Protein AF-A0A847YL18-F1 (afdb_monomer)

Mean predicted aligned error: 7.03 Å

Secondary structure (DSSP, 8-state):
-----S----SS---EEEEET----SS-HHHHHHHHTT-EEEEE----SPP--HHHHHHHHHHHHHHHHHHHHTT-SEEEEEE-S---HHHHHHHHHHHHH--S-HHHHHHHH--HHHHHHHHHHHHHHHTT-EEEE-SHHHHHHHHHHHHH-GGGGGGEEE-EE-S-HHHHHHHHHHT----EE------TTHHHHHHHHHHHHHHHHHHHPPPHHHHTPPPPSSSTTTTT--TT---

Foldseek 3Di:
DFDDFDDDDPVAQQEEEEEEQPPDDPPDLLVVLCVVLNYHYHYDYDDQDQDLDLVVLVVLLQVLLVVLQVCLVVPNQEYFYFYDDDDDPVLLVLLLVCLVVVPDQLSVNSSVSSGSLLSNLLSNLLNNLVSNHAYEYAFLSNLSSVSSNCSVPVSSLVRYAYQEDEPDPSRVSSCVSSVHDYDHHDNDDPTRRSSVSNSSVVVVVVSCSNPPGFACLVVVHDQDCDDPRHPVGDVPRHD

Solvent-accessible surface area (backbone atoms only — not comparable to full-atom values): 12761 Å² total; per-residue (Å²): 141,80,46,51,81,71,87,63,81,72,94,65,78,54,32,32,30,44,22,36,52,63,86,76,62,86,87,38,74,47,55,54,46,23,56,76,54,61,28,50,79,46,72,50,77,61,78,88,62,76,41,79,50,52,67,58,44,49,50,38,20,52,48,18,23,50,50,20,31,49,45,20,72,76,59,32,52,36,34,18,36,22,42,68,77,85,77,56,69,66,62,52,50,50,52,56,55,40,70,74,66,62,83,64,59,60,69,58,52,46,32,72,68,19,49,47,65,44,30,25,47,18,12,27,49,45,11,18,30,77,43,70,11,34,38,25,30,23,44,46,67,48,31,54,13,44,53,48,27,29,73,76,39,62,73,38,50,84,27,55,39,43,13,38,44,52,73,51,73,65,28,55,49,32,28,58,75,66,71,39,65,55,78,37,85,72,74,47,87,80,46,53,20,42,40,4,31,55,30,51,44,55,54,50,52,52,49,46,51,48,60,68,43,58,26,46,26,70,67,72,45,86,62,51,88,60,68,97,57,33,88,76,58,55,66,81,51,66,126

Radius of gyration: 19.83 Å; Cα contacts (8 Å, |Δi|>4): 486; chains: 1; bounding box: 56×34×54 Å

pLDDT: mean 86.16, std 13.64, range [34.06, 98.81]

Nearest PDB structures (foldseek):
  4hds-assembly1_B  TM=8.507E-01  e=7.103E-18  Sporomusa ovata
  6b5f-assembly1_A  TM=8.560E-01  e=1.456E-13  Yersinia enterocolitica subsp. enterocolitica 8081
  1d0s-assembly1_A  TM=8.679E-01  e=9.400E-13  Salmonella enterica subsp. enterica serovar Typhimurium
  4kqk-assembly1_B  TM=8.507E-01  e=3.319E-12  Salmonella enterica subsp. enterica serovar Typhimurium str. LT2
  4kqg-assembly1_A  TM=7.994E-01  e=8.898E-13  Salmonella enterica subsp. enterica serovar Typhimurium str. LT2

Structure (mmCIF, N/CA/C/O backbone):
data_AF-A0A847YL18-F1
#
_entry.id   AF-A0A847YL18-F1
#
loop_
_atom_site.group_PDB
_atom_site.id
_atom_site.type_symbol
_atom_site.label_atom_id
_atom_site.label_alt_id
_atom_site.label_comp_id
_atom_site.label_asym_id
_atom_site.label_entity_id
_atom_site.label_seq_id
_atom_site.pdbx_PDB_ins_code
_atom_site.Cartn_x
_atom_site.Cartn_y
_atom_site.Cartn_z
_atom_site.occupancy
_atom_site.B_iso_or_equiv
_atom_site.auth_seq_id
_atom_site.auth_comp_id
_atom_site.auth_asym_id
_atom_site.auth_atom_id
_atom_site.pdbx_PDB_model_num
ATOM 1 N N . MET A 1 1 ? -22.379 12.475 15.703 1.00 34.91 1 MET A N 1
ATOM 2 C CA . MET A 1 1 ? -22.232 11.009 15.628 1.00 34.91 1 MET A CA 1
ATOM 3 C C . MET A 1 1 ? -21.618 10.529 16.930 1.00 34.91 1 MET A C 1
ATOM 5 O O . MET A 1 1 ? -20.461 10.826 17.179 1.00 34.91 1 MET A O 1
ATOM 9 N N . ALA A 1 2 ? -22.397 9.862 17.773 1.00 34.06 2 ALA A N 1
ATOM 10 C CA . ALA A 1 2 ? -21.883 8.970 18.810 1.00 34.06 2 ALA A CA 1
ATOM 11 C C . ALA A 1 2 ? -22.682 7.669 18.699 1.00 34.06 2 ALA A C 1
ATOM 13 O O . ALA A 1 2 ? -23.818 7.718 18.254 1.00 34.06 2 ALA A O 1
ATOM 14 N N . GLY A 1 3 ? -22.100 6.525 19.031 1.00 49.81 3 GLY A N 1
ATOM 15 C CA . GLY A 1 3 ? -22.739 5.215 18.924 1.00 49.81 3 GLY A CA 1
ATOM 16 C C . GLY A 1 3 ? -22.409 4.479 17.633 1.00 49.81 3 GLY A C 1
ATOM 17 O O . GLY A 1 3 ? -23.006 4.720 16.586 1.00 49.81 3 GLY A O 1
ATOM 18 N N . ILE A 1 4 ? -21.459 3.560 17.748 1.00 52.72 4 ILE A N 1
ATOM 19 C CA . ILE A 1 4 ? -21.230 2.497 16.776 1.00 52.72 4 ILE A CA 1
ATOM 20 C C . ILE A 1 4 ? -21.924 1.254 17.328 1.00 52.72 4 ILE A C 1
ATOM 22 O O . ILE A 1 4 ? -21.813 0.953 18.509 1.00 52.72 4 ILE A O 1
ATOM 26 N N . THR A 1 5 ? -22.723 0.614 16.481 1.00 48.19 5 THR A N 1
ATOM 27 C CA . THR A 1 5 ? -23.570 -0.537 16.805 1.00 48.19 5 THR A CA 1
ATOM 28 C C . THR A 1 5 ? -22.845 -1.840 16.462 1.00 48.19 5 THR A C 1
ATOM 30 O O . THR A 1 5 ? -22.400 -1.974 15.323 1.00 48.19 5 THR A O 1
ATOM 33 N N . GLY A 1 6 ? -22.811 -2.815 17.371 1.00 53.66 6 GLY A N 1
ATOM 34 C CA . GLY A 1 6 ? -22.577 -4.238 17.105 1.00 53.66 6 GLY A CA 1
ATOM 35 C C . GLY A 1 6 ? -21.135 -4.676 16.803 1.00 53.66 6 GLY A C 1
ATOM 36 O O . GLY A 1 6 ? -20.658 -4.541 15.682 1.00 53.66 6 GLY A O 1
ATOM 37 N N . GLN A 1 7 ? -20.496 -5.310 17.798 1.00 47.12 7 GLN A N 1
ATOM 38 C CA . GLN A 1 7 ? -19.205 -6.040 17.813 1.00 47.12 7 GLN A CA 1
ATOM 39 C C . GLN A 1 7 ? -18.113 -5.621 16.805 1.00 47.12 7 GLN A C 1
ATOM 41 O O . GLN A 1 7 ? -17.785 -6.348 15.864 1.00 47.12 7 GLN A O 1
ATOM 46 N N . ALA A 1 8 ? -17.380 -4.555 17.129 1.00 49.28 8 ALA A N 1
ATOM 47 C CA . ALA A 1 8 ? -16.023 -4.365 16.622 1.00 49.28 8 ALA A CA 1
ATOM 48 C C . ALA A 1 8 ? -15.015 -5.215 17.431 1.00 49.28 8 ALA A C 1
ATOM 50 O O . ALA A 1 8 ? -14.969 -5.126 18.660 1.00 49.28 8 ALA A O 1
ATOM 51 N N . ARG A 1 9 ? -14.209 -6.066 16.762 1.00 58.50 9 ARG A N 1
ATOM 52 C CA . ARG A 1 9 ? -12.968 -6.654 17.322 1.00 58.50 9 ARG A CA 1
ATOM 53 C C . ARG A 1 9 ? -11.911 -6.982 16.258 1.00 58.50 9 ARG A C 1
ATOM 55 O O . ARG A 1 9 ? -11.843 -8.096 15.749 1.00 58.50 9 ARG A O 1
ATOM 62 N N . LEU A 1 10 ? -10.960 -6.067 16.095 1.00 53.69 10 LEU A N 1
ATOM 63 C CA . LEU A 1 10 ? -9.542 -6.378 15.874 1.00 53.69 10 LEU A CA 1
ATOM 64 C C . LEU A 1 10 ? -8.805 -5.712 17.042 1.00 53.69 10 LEU A C 1
ATOM 66 O O . LEU A 1 10 ? -8.447 -4.544 16.967 1.00 53.69 10 LEU A O 1
ATOM 70 N N . ARG A 1 11 ? -8.688 -6.421 18.178 1.00 53.56 11 ARG A N 1
ATOM 71 C CA . ARG A 1 11 ? -8.265 -5.832 19.473 1.00 53.56 11 ARG A CA 1
ATOM 72 C C . ARG A 1 11 ? -6.840 -5.267 19.487 1.00 53.56 11 ARG A C 1
ATOM 74 O O . ARG A 1 11 ? -6.480 -4.568 20.422 1.00 53.56 11 ARG A O 1
ATOM 81 N N . ALA A 1 12 ? -6.064 -5.543 18.451 1.00 62.00 12 ALA A N 1
ATOM 82 C CA . ALA A 1 12 ? -4.895 -4.770 18.083 1.00 62.00 12 ALA A CA 1
ATOM 83 C C . ALA A 1 12 ? -4.697 -4.967 16.581 1.00 62.00 12 ALA A C 1
ATOM 85 O O . ALA A 1 12 ? -4.482 -6.094 16.128 1.00 62.00 12 ALA A O 1
ATOM 86 N N . LEU A 1 13 ? -4.792 -3.892 15.799 1.00 75.50 13 LEU A N 1
ATOM 87 C CA . LEU A 1 13 ? -4.159 -3.895 14.488 1.00 75.50 13 LEU A CA 1
ATOM 88 C C . LEU A 1 13 ? -2.669 -4.138 14.758 1.00 75.50 13 LEU A C 1
ATOM 90 O O . LEU A 1 13 ? -2.080 -3.416 15.560 1.00 75.50 13 LEU A O 1
ATOM 94 N N . GLN A 1 14 ? -2.079 -5.159 14.145 1.00 81.44 14 GLN A N 1
ATOM 95 C CA . GLN A 1 14 ? -0.626 -5.282 14.052 1.00 81.44 14 GLN A CA 1
ATOM 96 C C . GLN A 1 14 ? -0.237 -4.718 12.689 1.00 81.44 14 GLN A C 1
ATOM 98 O O . GLN A 1 14 ? -0.147 -5.488 11.727 1.00 81.44 14 GLN A O 1
ATOM 103 N N . PRO A 1 15 ? -0.145 -3.380 12.553 1.00 91.50 15 PRO A N 1
ATOM 104 C CA . PRO A 1 15 ? 0.236 -2.800 11.288 1.00 91.50 15 PRO A CA 1
ATOM 105 C C . PRO A 1 15 ? 1.647 -3.256 10.929 1.00 91.50 15 PRO A C 1
ATOM 107 O O . PRO A 1 15 ? 2.493 -3.496 11.792 1.00 91.50 15 PRO A O 1
ATOM 110 N N . GLN A 1 16 ? 1.887 -3.383 9.638 1.00 95.81 16 GLN A N 1
ATOM 111 C CA . GLN A 1 16 ? 3.220 -3.600 9.100 1.00 95.81 16 GLN A CA 1
ATOM 112 C C . GLN A 1 16 ? 3.511 -2.498 8.096 1.00 95.81 16 GLN A C 1
ATOM 114 O O . GLN A 1 16 ? 2.594 -1.909 7.524 1.00 95.81 16 GLN A O 1
ATOM 119 N N . ILE A 1 17 ? 4.783 -2.229 7.868 1.00 96.88 17 ILE A N 1
ATOM 120 C CA . ILE A 1 17 ? 5.243 -1.437 6.740 1.00 96.88 17 ILE A CA 1
ATOM 121 C C . ILE A 1 17 ? 6.199 -2.317 5.958 1.00 96.88 17 ILE A C 1
ATOM 123 O O . ILE A 1 17 ? 7.167 -2.818 6.523 1.00 96.88 17 ILE A O 1
ATOM 127 N N . ILE A 1 18 ? 5.926 -2.511 4.672 1.00 97.19 18 ILE A N 1
ATOM 128 C CA . ILE A 1 18 ? 6.854 -3.188 3.771 1.00 97.19 18 ILE A CA 1
ATOM 129 C C . ILE A 1 18 ? 7.578 -2.114 2.966 1.00 97.19 18 ILE A C 1
ATOM 131 O O . ILE A 1 18 ? 6.955 -1.389 2.185 1.00 97.19 18 ILE A O 1
ATOM 135 N N . LEU A 1 19 ? 8.890 -2.019 3.169 1.00 95.00 19 LEU A N 1
ATOM 136 C CA . LEU A 1 19 ? 9.767 -1.091 2.467 1.00 95.00 19 LEU A CA 1
ATOM 137 C C . LEU A 1 19 ? 10.546 -1.836 1.383 1.00 95.00 19 LEU A C 1
ATOM 139 O O . LEU A 1 19 ? 11.331 -2.736 1.682 1.00 95.00 19 LEU A O 1
ATOM 143 N N . VAL A 1 20 ? 10.343 -1.460 0.123 1.00 94.06 20 VAL A N 1
ATOM 144 C CA . VAL A 1 20 ? 11.132 -1.987 -0.997 1.00 94.06 20 VAL A CA 1
ATOM 145 C C . VAL A 1 20 ? 12.491 -1.288 -1.034 1.00 94.06 20 VAL A C 1
ATOM 147 O O . VAL A 1 20 ? 12.541 -0.060 -0.983 1.00 94.06 20 VAL A O 1
ATOM 150 N N . ASN A 1 21 ? 13.571 -2.076 -1.119 1.00 85.94 21 ASN A N 1
ATOM 151 C CA . ASN A 1 21 ? 14.967 -1.610 -1.179 1.00 85.94 21 ASN A CA 1
ATOM 152 C C . ASN A 1 21 ? 15.380 -0.649 -0.058 1.00 85.94 21 ASN A C 1
ATOM 154 O O . ASN A 1 21 ? 16.132 0.299 -0.279 1.00 85.94 21 ASN A O 1
ATOM 158 N N . GLY A 1 22 ? 14.917 -0.908 1.165 1.00 67.06 22 GLY A N 1
ATOM 159 C CA . GLY A 1 22 ? 15.240 -0.077 2.317 1.00 67.06 22 GLY A CA 1
ATOM 160 C C . GLY A 1 22 ? 16.746 0.090 2.526 1.00 67.06 22 GLY A C 1
ATOM 161 O O . GLY A 1 22 ? 17.398 -0.780 3.085 1.00 67.06 22 GLY A O 1
ATOM 162 N N . ASN A 1 23 ? 17.307 1.244 2.161 1.00 63.81 23 ASN A N 1
ATOM 163 C CA . ASN A 1 23 ? 18.693 1.593 2.483 1.00 63.81 23 ASN A CA 1
ATOM 164 C C . ASN A 1 23 ? 18.743 2.356 3.817 1.00 63.81 23 ASN A C 1
ATOM 166 O O . ASN A 1 23 ? 19.224 3.489 3.921 1.00 63.81 23 ASN A O 1
ATOM 170 N N . ARG A 1 24 ? 18.126 1.758 4.841 1.00 64.50 24 ARG A N 1
ATOM 171 C CA . ARG A 1 24 ? 17.782 2.441 6.088 1.00 64.50 24 ARG A CA 1
ATOM 172 C C . ARG A 1 24 ? 19.017 2.661 6.958 1.00 64.50 24 ARG A C 1
ATOM 174 O O . ARG A 1 24 ? 19.744 1.729 7.295 1.00 64.50 24 ARG A O 1
ATOM 181 N N . ARG A 1 25 ? 19.207 3.897 7.425 1.00 60.66 25 ARG A N 1
ATOM 182 C CA . ARG A 1 25 ? 20.065 4.198 8.582 1.00 60.66 25 ARG A CA 1
ATOM 183 C C . ARG A 1 25 ? 19.173 4.288 9.814 1.00 60.66 25 ARG A C 1
ATOM 185 O O . ARG A 1 25 ? 18.399 5.230 9.922 1.00 60.66 25 ARG A O 1
ATOM 192 N N . SER A 1 26 ? 19.258 3.313 10.717 1.00 61.19 26 SER A N 1
ATOM 193 C CA . SER A 1 26 ? 18.433 3.294 11.931 1.00 61.19 26 SER A CA 1
ATOM 194 C C . SER A 1 26 ? 19.123 4.034 13.096 1.00 61.19 26 SER A C 1
ATOM 196 O O . SER A 1 26 ? 20.319 3.809 13.317 1.00 61.19 26 SER A O 1
ATOM 198 N N . PRO A 1 27 ? 18.407 4.897 13.851 1.00 67.88 27 PRO A N 1
ATOM 199 C CA . PRO A 1 27 ? 17.000 5.264 13.659 1.00 67.88 27 PRO A CA 1
ATOM 200 C C . PRO A 1 27 ? 16.826 6.381 12.611 1.00 67.88 27 PRO A C 1
ATOM 202 O O . PRO A 1 27 ? 17.418 7.454 12.734 1.00 67.88 27 PRO A O 1
ATOM 205 N N . GLY A 1 28 ? 15.989 6.132 11.601 1.00 84.62 28 GLY A N 1
ATOM 206 C CA . GLY A 1 28 ? 15.544 7.104 10.602 1.00 84.62 28 GLY A CA 1
ATOM 207 C C . GLY A 1 28 ? 14.125 7.606 10.882 1.00 84.62 28 GLY A C 1
ATOM 208 O O . GLY A 1 28 ? 13.476 7.195 11.845 1.00 84.62 28 GLY A O 1
ATOM 209 N N . LEU A 1 29 ? 13.611 8.500 10.034 1.00 88.88 29 LEU A N 1
ATOM 210 C CA . LEU A 1 29 ? 12.284 9.089 10.239 1.00 88.88 29 LEU A CA 1
ATOM 211 C C . LEU A 1 29 ? 11.167 8.032 10.213 1.00 88.88 29 LEU A C 1
ATOM 213 O O . LEU A 1 29 ? 10.257 8.078 11.041 1.00 88.88 29 LEU A O 1
ATOM 217 N N . LEU A 1 30 ? 11.276 7.043 9.320 1.00 91.69 30 LEU A N 1
ATOM 218 C CA . LEU A 1 30 ? 10.351 5.913 9.267 1.00 91.69 30 LEU A CA 1
ATOM 219 C C . LEU A 1 30 ? 10.328 5.116 10.581 1.00 9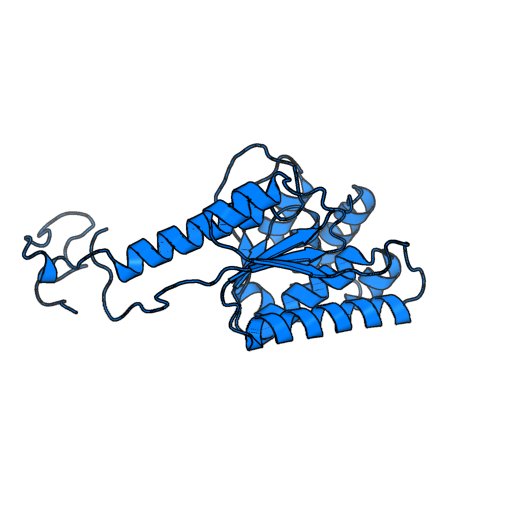1.69 30 LEU A C 1
ATOM 221 O O . LEU A 1 30 ? 9.243 4.774 11.038 1.00 91.69 30 LEU A O 1
ATOM 225 N N . ASP A 1 31 ? 11.484 4.862 11.218 1.00 92.25 31 ASP A N 1
ATOM 226 C CA . ASP A 1 31 ? 11.549 4.157 12.513 1.00 92.25 31 ASP A CA 1
ATOM 227 C C . ASP A 1 31 ? 10.698 4.864 13.571 1.00 92.25 31 ASP A C 1
ATOM 229 O O . ASP A 1 31 ? 9.979 4.223 14.336 1.00 92.25 31 ASP A O 1
ATOM 233 N N . ILE A 1 32 ? 10.768 6.198 13.594 1.00 92.44 32 ILE A N 1
ATOM 234 C CA . ILE A 1 32 ? 10.034 7.022 14.551 1.00 92.44 32 ILE A CA 1
ATOM 235 C C . ILE A 1 32 ? 8.533 6.873 14.308 1.00 92.44 32 ILE A C 1
ATOM 237 O O . ILE A 1 32 ? 7.802 6.528 15.236 1.00 92.44 32 ILE A O 1
ATOM 241 N N . PHE A 1 33 ? 8.054 7.106 13.085 1.00 93.62 33 PHE A N 1
ATOM 242 C CA . PHE A 1 33 ? 6.616 7.053 12.803 1.00 93.62 33 PHE A CA 1
ATOM 243 C C . PHE A 1 33 ? 6.043 5.640 12.903 1.00 93.62 33 PHE A C 1
ATOM 245 O O . PHE A 1 33 ? 4.977 5.469 13.491 1.00 93.62 33 PHE A O 1
ATOM 252 N N . ALA A 1 34 ? 6.765 4.625 12.424 1.00 94.00 34 ALA A N 1
ATOM 253 C CA . ALA A 1 34 ? 6.372 3.231 12.595 1.00 94.00 34 ALA A CA 1
ATOM 254 C C . ALA A 1 34 ? 6.279 2.857 14.081 1.00 94.00 34 ALA A C 1
ATOM 256 O O . ALA A 1 34 ? 5.302 2.237 14.493 1.00 94.00 34 ALA A O 1
ATOM 257 N N . GLY A 1 35 ? 7.231 3.309 14.905 1.00 94.25 35 GLY A N 1
ATOM 258 C CA . GLY A 1 35 ? 7.193 3.120 16.354 1.00 94.25 35 GLY A CA 1
ATOM 259 C C . GLY A 1 35 ? 5.953 3.736 17.011 1.00 94.25 35 GLY A C 1
ATOM 260 O O . GLY A 1 35 ? 5.346 3.098 17.869 1.00 94.25 35 GLY A O 1
ATOM 261 N N . HIS A 1 36 ? 5.523 4.925 16.573 1.00 91.88 36 HIS A N 1
ATOM 262 C CA . HIS A 1 36 ? 4.317 5.582 17.101 1.00 91.88 36 HIS A CA 1
ATOM 263 C C . HIS A 1 36 ? 3.030 4.808 16.799 1.00 91.88 36 HIS A C 1
ATOM 265 O O . HIS A 1 36 ? 2.126 4.797 17.631 1.00 91.88 36 HIS A O 1
ATOM 271 N N . VAL A 1 37 ? 2.947 4.143 15.643 1.00 91.88 37 VAL A N 1
ATOM 272 C CA . VAL A 1 37 ? 1.802 3.280 15.297 1.00 91.88 37 VAL A CA 1
ATOM 273 C C . VAL A 1 37 ? 2.003 1.820 15.701 1.00 91.88 37 VAL A C 1
ATOM 275 O O . VAL A 1 37 ? 1.148 0.982 15.421 1.00 91.88 37 VAL A O 1
ATOM 278 N N . GLY A 1 38 ? 3.122 1.480 16.346 1.00 93.06 38 GLY A N 1
ATOM 279 C CA . GLY A 1 38 ? 3.465 0.099 16.684 1.00 93.06 38 GLY A CA 1
ATOM 280 C C . GLY A 1 38 ? 3.594 -0.816 15.460 1.00 93.06 38 GLY A C 1
ATOM 281 O O . GLY A 1 38 ? 3.310 -2.009 15.566 1.00 93.06 38 GLY A O 1
ATOM 282 N N . ALA A 1 39 ? 3.971 -0.268 14.301 1.00 93.94 39 ALA A N 1
ATOM 283 C CA . ALA A 1 39 ? 4.152 -1.037 13.078 1.00 93.94 39 ALA A CA 1
ATOM 284 C C . ALA A 1 39 ? 5.528 -1.699 13.033 1.00 93.94 39 ALA A C 1
ATOM 286 O O . ALA A 1 39 ? 6.555 -1.042 13.214 1.00 93.94 39 ALA A O 1
ATOM 287 N N . GLY A 1 40 ? 5.543 -3.000 12.737 1.00 94.00 40 GLY A N 1
ATOM 288 C CA . GLY A 1 40 ? 6.769 -3.668 12.309 1.00 94.00 40 GLY A CA 1
ATOM 289 C C . GLY A 1 40 ? 7.186 -3.157 10.931 1.00 94.00 40 GLY A C 1
ATOM 290 O O . GLY A 1 40 ? 6.333 -2.781 10.127 1.00 94.00 40 GLY A O 1
ATOM 291 N N . ILE A 1 41 ? 8.490 -3.117 10.664 1.00 94.06 41 ILE A N 1
ATOM 292 C CA . ILE A 1 41 ? 9.009 -2.773 9.339 1.00 94.06 41 ILE A CA 1
ATOM 293 C C . ILE A 1 41 ? 9.700 -4.003 8.767 1.00 94.06 41 ILE A C 1
ATOM 295 O O . ILE A 1 41 ? 10.647 -4.517 9.363 1.00 94.06 41 ILE A O 1
ATOM 299 N N . GLU A 1 42 ? 9.223 -4.451 7.614 1.00 93.62 42 GLU A N 1
ATOM 300 C CA . GLU A 1 42 ? 9.798 -5.532 6.828 1.00 93.62 42 GLU A CA 1
ATOM 301 C C . GLU A 1 42 ? 10.451 -4.945 5.575 1.00 93.62 42 GLU A C 1
ATOM 303 O O . GLU A 1 42 ? 9.869 -4.113 4.879 1.00 93.62 42 GLU A O 1
ATOM 308 N N . GLU A 1 43 ? 11.674 -5.370 5.279 1.00 92.25 43 GLU A N 1
ATOM 309 C CA . GLU A 1 43 ? 12.373 -4.951 4.068 1.00 92.25 43 GLU A CA 1
ATOM 310 C C . GLU A 1 43 ? 12.210 -6.000 2.974 1.00 92.25 43 GLU A C 1
ATOM 312 O O . GLU A 1 43 ? 12.605 -7.159 3.130 1.00 92.25 43 GLU A O 1
ATOM 317 N N . PHE A 1 44 ? 11.675 -5.576 1.832 1.00 93.56 44 PHE A N 1
ATOM 318 C CA . PHE A 1 44 ? 11.668 -6.377 0.620 1.00 93.56 44 PHE A CA 1
ATOM 319 C C . PHE A 1 44 ? 12.803 -5.921 -0.299 1.00 93.56 44 PHE A C 1
ATOM 321 O O . PHE A 1 44 ? 12.647 -5.030 -1.132 1.00 93.56 44 PHE A O 1
ATOM 328 N N . ASN A 1 45 ? 13.961 -6.553 -0.129 1.00 90.62 45 ASN A N 1
ATOM 329 C CA . ASN A 1 45 ? 15.154 -6.249 -0.910 1.00 90.62 45 ASN A CA 1
ATOM 330 C C . ASN A 1 45 ? 15.122 -6.969 -2.266 1.00 90.62 45 ASN A C 1
ATOM 332 O O . ASN A 1 45 ? 15.001 -8.199 -2.335 1.00 90.62 45 ASN A O 1
ATOM 336 N N . ILE A 1 46 ? 15.250 -6.191 -3.337 1.00 88.00 46 ILE A N 1
ATOM 337 C CA . ILE A 1 46 ? 15.356 -6.636 -4.728 1.00 88.00 46 ILE A CA 1
ATOM 338 C C . ILE A 1 46 ? 16.635 -6.036 -5.345 1.00 88.00 46 ILE A C 1
ATOM 340 O O . ILE A 1 46 ? 17.203 -5.100 -4.787 1.00 88.00 46 ILE A O 1
ATOM 344 N N . PRO A 1 47 ? 17.147 -6.559 -6.471 1.00 78.75 47 PRO A N 1
ATOM 345 C CA . PRO A 1 47 ? 18.249 -5.905 -7.177 1.00 78.75 47 PRO A CA 1
ATOM 346 C C . PRO A 1 47 ? 17.867 -4.461 -7.547 1.00 78.75 47 PRO A C 1
ATOM 348 O O . PRO A 1 47 ? 16.776 -4.246 -8.064 1.00 78.75 47 PRO A O 1
ATOM 351 N N . CYS A 1 48 ? 18.734 -3.480 -7.271 1.00 64.88 48 CYS A N 1
ATOM 352 C CA . CYS A 1 48 ? 18.445 -2.052 -7.502 1.00 64.88 48 CYS A CA 1
ATOM 353 C C . CYS A 1 48 ? 18.697 -1.585 -8.947 1.00 64.88 48 CYS A C 1
ATOM 355 O O . CYS A 1 48 ? 18.491 -0.414 -9.261 1.00 64.88 48 CYS A O 1
ATOM 357 N N . GLU A 1 49 ? 19.206 -2.456 -9.815 1.00 68.75 49 GLU A N 1
ATOM 358 C CA . GLU A 1 49 ? 19.557 -2.095 -11.187 1.00 68.75 49 GLU A CA 1
ATOM 359 C C . GLU A 1 49 ? 18.310 -2.111 -12.077 1.00 68.75 49 GLU A C 1
ATOM 361 O O . GLU A 1 49 ? 17.442 -2.971 -11.933 1.00 68.75 49 GLU A O 1
ATOM 366 N N . ALA A 1 50 ? 18.205 -1.143 -12.994 1.00 64.50 50 ALA A N 1
ATOM 367 C CA . ALA A 1 50 ? 17.149 -1.151 -13.998 1.00 64.50 50 ALA A CA 1
ATOM 368 C C . ALA A 1 50 ? 17.307 -2.395 -14.876 1.00 64.50 50 ALA A C 1
ATOM 370 O O . ALA A 1 50 ? 18.366 -2.637 -15.459 1.00 64.50 50 ALA A O 1
ATOM 371 N N . VAL A 1 51 ? 16.239 -3.176 -14.974 1.00 69.31 51 VAL A N 1
ATOM 372 C CA . VAL A 1 51 ? 16.247 -4.449 -15.686 1.00 69.31 51 VAL A CA 1
ATOM 373 C C . VAL A 1 51 ? 15.557 -4.255 -17.025 1.00 69.31 51 VAL A C 1
ATOM 375 O O . VAL A 1 51 ? 14.384 -3.894 -17.082 1.00 69.31 51 VAL A O 1
ATOM 378 N N . ALA A 1 52 ? 16.276 -4.530 -18.113 1.00 64.25 52 ALA A N 1
ATOM 379 C CA . ALA A 1 52 ? 15.702 -4.531 -19.458 1.00 64.25 52 ALA A CA 1
ATOM 380 C C . ALA A 1 52 ? 15.016 -5.865 -19.816 1.00 64.25 52 ALA A C 1
ATOM 382 O O . ALA A 1 52 ? 14.297 -5.923 -20.810 1.00 64.25 52 ALA A O 1
ATOM 383 N N . ASP A 1 53 ? 15.248 -6.937 -19.045 1.00 81.94 53 ASP A N 1
ATOM 384 C CA . ASP A 1 53 ? 14.678 -8.263 -19.299 1.00 81.94 53 ASP A CA 1
ATOM 385 C C . ASP A 1 53 ? 13.240 -8.388 -18.740 1.00 81.94 53 ASP A C 1
ATOM 387 O O . ASP A 1 53 ? 13.035 -8.403 -17.519 1.00 81.94 53 ASP A O 1
ATOM 391 N N . PRO A 1 54 ? 12.219 -8.566 -19.605 1.00 83.25 54 PRO A N 1
ATOM 392 C CA . PRO A 1 54 ? 10.842 -8.785 -19.168 1.00 83.25 54 PRO A CA 1
ATOM 393 C C . PRO A 1 54 ? 10.654 -10.020 -18.271 1.00 83.25 54 PRO A C 1
ATOM 395 O O . PRO A 1 54 ? 9.678 -10.095 -17.520 1.00 83.25 54 PRO A O 1
ATOM 398 N N . ALA A 1 55 ? 11.525 -11.030 -18.369 1.00 86.94 55 ALA A N 1
ATOM 399 C CA . ALA A 1 55 ? 11.447 -12.227 -17.536 1.00 86.94 55 ALA A CA 1
ATOM 400 C C . ALA A 1 55 ? 11.806 -11.927 -16.074 1.00 86.94 55 ALA A C 1
ATOM 402 O O . ALA A 1 55 ? 11.116 -12.387 -15.162 1.00 86.94 55 ALA A O 1
ATOM 403 N N . GLU A 1 56 ? 12.833 -11.112 -15.851 1.00 86.81 56 GLU A N 1
ATOM 404 C CA . GLU A 1 56 ? 13.273 -10.726 -14.514 1.00 86.81 56 GLU A CA 1
ATOM 405 C C . GLU A 1 56 ? 12.282 -9.755 -13.849 1.00 86.81 56 GLU A C 1
ATOM 407 O O . GLU A 1 56 ? 11.937 -9.941 -12.681 1.00 86.81 56 GLU A O 1
ATOM 412 N N . LEU A 1 57 ? 11.677 -8.825 -14.596 1.00 88.81 57 LEU A N 1
ATOM 413 C CA . LEU A 1 57 ? 10.589 -7.989 -14.064 1.00 88.81 57 LEU A CA 1
ATOM 414 C C . LEU A 1 57 ? 9.348 -8.799 -13.681 1.00 88.81 57 LEU A C 1
ATOM 416 O O . LEU A 1 57 ? 8.759 -8.567 -12.623 1.00 88.81 57 LEU A O 1
ATOM 420 N N . AR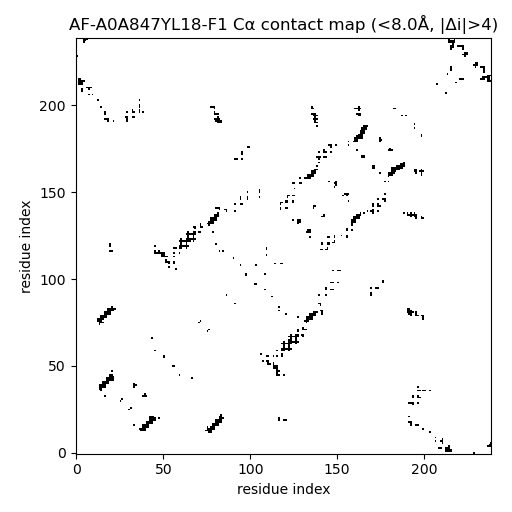G A 1 58 ? 8.969 -9.798 -14.491 1.00 90.56 58 ARG A N 1
ATOM 421 C CA . ARG A 1 58 ? 7.911 -10.750 -14.113 1.00 90.56 58 ARG A CA 1
ATOM 422 C C . ARG A 1 58 ? 8.275 -11.516 -12.849 1.00 90.56 58 ARG A C 1
ATOM 424 O O . ARG A 1 58 ? 7.421 -11.692 -11.982 1.00 90.56 58 ARG A O 1
ATOM 431 N N . TYR A 1 59 ? 9.522 -11.958 -12.722 1.00 92.31 59 TYR A N 1
ATOM 432 C CA . TYR A 1 59 ? 9.990 -12.628 -11.515 1.00 92.31 59 TYR A CA 1
ATOM 433 C C . TYR A 1 59 ? 9.862 -11.722 -10.279 1.00 92.31 59 TYR A C 1
ATOM 435 O O . TYR A 1 59 ? 9.314 -12.161 -9.267 1.00 92.31 59 TYR A O 1
ATOM 443 N N . ILE A 1 60 ? 10.269 -10.453 -10.369 1.00 94.25 60 ILE A N 1
ATOM 444 C CA . ILE A 1 60 ? 10.155 -9.473 -9.276 1.00 94.25 60 ILE A CA 1
ATOM 445 C C . ILE A 1 60 ? 8.689 -9.191 -8.922 1.00 94.25 60 ILE A C 1
ATOM 447 O O . ILE A 1 60 ? 8.329 -9.220 -7.743 1.00 94.25 60 ILE A O 1
ATOM 451 N N . LEU A 1 61 ? 7.820 -9.015 -9.921 1.00 95.38 61 LEU A N 1
ATOM 452 C CA . LEU A 1 61 ? 6.373 -8.884 -9.724 1.00 95.38 61 LEU A CA 1
ATOM 453 C C . LEU A 1 61 ? 5.808 -10.085 -8.948 1.00 95.38 61 LEU A C 1
ATOM 455 O O . LEU A 1 61 ? 5.129 -9.922 -7.934 1.00 95.38 61 LEU A O 1
ATOM 459 N N . HIS A 1 62 ? 6.126 -11.308 -9.380 1.00 96.25 62 HIS A N 1
ATOM 460 C CA . HIS A 1 62 ? 5.679 -12.528 -8.705 1.00 96.25 62 HIS A CA 1
ATOM 461 C C . HIS A 1 62 ? 6.255 -12.675 -7.292 1.00 96.25 62 HIS A C 1
ATOM 463 O O . HIS A 1 62 ? 5.553 -13.147 -6.395 1.00 96.25 62 HIS A O 1
ATOM 469 N N . ARG A 1 63 ? 7.500 -12.243 -7.066 1.00 96.56 63 ARG A N 1
ATOM 470 C CA . ARG A 1 63 ? 8.105 -12.174 -5.731 1.00 96.56 63 ARG A CA 1
ATOM 471 C C . ARG A 1 63 ? 7.341 -11.210 -4.826 1.00 96.56 63 ARG A C 1
ATOM 473 O O . ARG A 1 63 ? 7.023 -11.602 -3.708 1.00 96.56 63 ARG A O 1
ATOM 480 N N . GLY A 1 64 ? 6.983 -10.021 -5.315 1.00 97.88 64 GLY A N 1
ATOM 481 C CA . GLY A 1 64 ? 6.136 -9.076 -4.583 1.00 97.88 64 GLY A CA 1
ATOM 482 C C . GLY A 1 64 ? 4.783 -9.687 -4.202 1.00 97.88 64 GLY A C 1
ATOM 483 O O . GLY A 1 64 ? 4.375 -9.600 -3.047 1.00 97.88 64 GLY A O 1
ATOM 484 N N . ILE A 1 65 ? 4.131 -10.407 -5.127 1.00 98.56 65 ILE A N 1
ATOM 485 C CA . ILE A 1 65 ? 2.873 -11.128 -4.841 1.00 98.56 65 ILE A CA 1
ATOM 486 C C . ILE A 1 65 ? 3.068 -12.155 -3.724 1.00 98.56 65 ILE A C 1
ATOM 488 O O . ILE A 1 65 ? 2.239 -12.251 -2.817 1.00 98.56 65 ILE A O 1
ATOM 492 N N . ALA A 1 66 ? 4.142 -12.942 -3.791 1.00 98.19 66 ALA A N 1
ATOM 493 C CA . ALA A 1 66 ? 4.433 -13.965 -2.795 1.00 98.19 66 ALA A CA 1
ATOM 494 C C . ALA A 1 66 ? 4.682 -13.356 -1.407 1.00 98.19 66 ALA A C 1
ATOM 496 O O . ALA A 1 66 ? 4.115 -13.845 -0.432 1.00 98.19 66 ALA A O 1
ATOM 497 N N . VAL A 1 67 ? 5.463 -12.272 -1.327 1.00 98.00 67 VAL A N 1
ATOM 498 C CA . VAL A 1 67 ? 5.723 -11.540 -0.076 1.00 98.00 67 VAL A CA 1
ATOM 499 C C . VAL A 1 67 ? 4.426 -10.962 0.488 1.00 98.00 67 VAL A C 1
ATOM 501 O O . VAL A 1 67 ? 4.101 -11.218 1.643 1.00 98.00 67 VAL A O 1
ATOM 504 N N . GLY A 1 68 ? 3.622 -10.277 -0.333 1.00 97.94 68 GLY A N 1
ATOM 505 C CA . GLY A 1 68 ? 2.348 -9.704 0.111 1.00 97.94 68 GLY A CA 1
ATOM 506 C C . GLY A 1 68 ? 1.379 -10.761 0.652 1.00 97.94 68 GLY A C 1
ATOM 507 O O . GLY A 1 68 ? 0.788 -10.587 1.718 1.00 97.94 68 GLY A O 1
ATOM 508 N N . LYS A 1 69 ? 1.267 -11.911 -0.028 1.00 98.00 69 LYS A N 1
ATOM 509 C CA . LYS A 1 69 ? 0.459 -13.041 0.462 1.00 98.00 69 LYS A CA 1
ATOM 510 C C . LYS A 1 69 ? 1.002 -13.621 1.765 1.00 98.00 69 LYS A C 1
ATOM 512 O O . LYS A 1 69 ? 0.211 -13.961 2.642 1.00 98.00 69 LYS A O 1
ATOM 517 N N . ALA A 1 70 ? 2.322 -13.751 1.889 1.00 97.44 70 ALA A N 1
ATOM 518 C CA . ALA A 1 70 ? 2.957 -14.264 3.097 1.00 97.44 70 ALA A CA 1
ATOM 519 C C . ALA A 1 70 ? 2.709 -13.339 4.298 1.00 97.44 70 ALA A C 1
ATOM 521 O O . ALA A 1 70 ? 2.299 -13.824 5.350 1.00 97.44 70 ALA A O 1
ATOM 522 N N . ALA A 1 71 ? 2.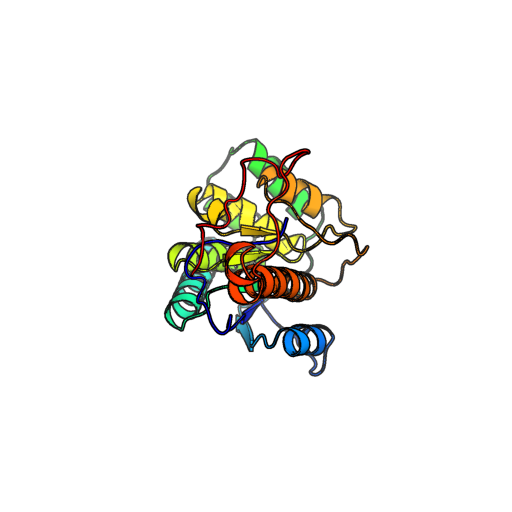853 -12.022 4.122 1.00 95.94 71 ALA A N 1
ATOM 523 C CA . ALA A 1 71 ? 2.568 -11.032 5.159 1.00 95.94 71 ALA A CA 1
ATOM 524 C C . ALA A 1 71 ? 1.101 -11.098 5.622 1.00 95.94 71 ALA A C 1
ATOM 526 O O . ALA A 1 71 ? 0.819 -11.173 6.821 1.00 95.94 71 ALA A O 1
ATOM 527 N N . ALA A 1 72 ? 0.153 -11.158 4.681 1.00 94.56 72 ALA A N 1
ATOM 528 C CA . ALA A 1 72 ? -1.266 -11.298 5.008 1.00 94.56 72 ALA A CA 1
ATOM 529 C C . ALA A 1 72 ? -1.575 -12.624 5.733 1.00 94.56 72 ALA A C 1
ATOM 531 O O . ALA A 1 72 ? -2.315 -12.640 6.720 1.00 94.56 72 ALA A O 1
ATOM 532 N N . ALA A 1 73 ? -0.968 -13.736 5.300 1.00 94.88 73 ALA A N 1
ATOM 533 C CA . ALA A 1 73 ? -1.103 -15.041 5.951 1.00 94.88 73 ALA A CA 1
ATOM 534 C C . ALA A 1 73 ? -0.495 -15.069 7.364 1.00 94.88 73 ALA A C 1
ATOM 536 O O . ALA A 1 73 ? -1.024 -15.749 8.242 1.00 94.88 73 ALA A O 1
ATOM 537 N N . ALA A 1 74 ? 0.567 -14.295 7.603 1.00 93.31 74 ALA A N 1
ATOM 538 C CA . ALA A 1 74 ? 1.161 -14.088 8.923 1.00 93.31 74 ALA A CA 1
ATOM 539 C C . ALA A 1 74 ? 0.304 -13.194 9.844 1.00 93.31 74 ALA A C 1
ATOM 541 O O . ALA A 1 74 ? 0.633 -13.023 11.015 1.00 93.31 74 ALA A O 1
ATOM 542 N N . GLY A 1 75 ? -0.815 -12.659 9.344 1.00 90.81 75 GLY A N 1
ATOM 543 C CA . GLY A 1 75 ? -1.786 -11.898 10.125 1.00 90.81 75 GLY A CA 1
ATOM 544 C C . GLY A 1 75 ? -1.731 -10.387 9.920 1.00 90.81 75 GLY A C 1
ATOM 545 O O . GLY A 1 75 ? -2.481 -9.679 10.593 1.00 90.81 75 GLY A O 1
ATOM 546 N N . ALA A 1 76 ? -0.915 -9.877 8.992 1.00 92.19 76 ALA A N 1
ATOM 547 C CA . ALA A 1 76 ? -0.917 -8.456 8.662 1.00 92.19 76 ALA A CA 1
ATOM 548 C C . ALA A 1 76 ? -2.269 -8.065 8.038 1.00 92.19 76 ALA A C 1
ATOM 550 O O . ALA A 1 76 ? -2.625 -8.517 6.951 1.00 92.19 76 ALA A O 1
ATOM 551 N N . ARG A 1 77 ? -3.059 -7.254 8.754 1.00 92.50 77 ARG A N 1
ATOM 552 C CA . ARG A 1 77 ? -4.396 -6.809 8.304 1.00 92.50 77 ARG A CA 1
ATOM 553 C C . ARG A 1 77 ? -4.400 -5.422 7.677 1.00 92.50 77 ARG A C 1
ATOM 555 O O . ARG A 1 77 ? -5.306 -5.118 6.910 1.00 92.50 77 ARG A O 1
ATOM 562 N N . ALA A 1 78 ? -3.390 -4.618 7.982 1.00 95.62 78 ALA A N 1
ATOM 563 C CA . ALA A 1 78 ? -3.127 -3.353 7.321 1.00 95.62 78 ALA A CA 1
ATOM 564 C C . ALA A 1 78 ? -1.624 -3.196 7.137 1.00 95.62 78 ALA A C 1
ATOM 566 O O . ALA A 1 78 ? -0.857 -3.377 8.088 1.00 95.62 78 ALA A O 1
ATOM 567 N N . VAL A 1 79 ? -1.222 -2.881 5.914 1.00 98.25 79 VAL A N 1
ATOM 568 C CA . VAL A 1 79 ? 0.178 -2.801 5.524 1.00 98.25 79 VAL A CA 1
ATOM 569 C C . VAL A 1 79 ? 0.420 -1.490 4.801 1.00 98.25 79 VAL A C 1
ATOM 571 O O . VAL A 1 79 ? -0.193 -1.223 3.771 1.00 98.25 79 VAL A O 1
ATOM 574 N N . GLY A 1 80 ? 1.305 -0.668 5.352 1.00 98.06 80 GLY A N 1
ATOM 575 C CA . GLY A 1 80 ? 1.850 0.488 4.660 1.00 98.06 80 GLY A CA 1
ATOM 576 C C . GLY A 1 80 ? 2.900 0.060 3.648 1.00 98.06 80 GLY A C 1
ATOM 577 O O . GLY A 1 80 ? 3.693 -0.841 3.918 1.00 98.06 80 GLY A O 1
ATOM 578 N N . LEU A 1 81 ? 2.912 0.696 2.483 1.00 97.88 81 LEU A N 1
ATOM 579 C CA . LEU A 1 81 ? 3.953 0.480 1.484 1.00 97.88 81 LEU A CA 1
ATOM 580 C C . LEU A 1 81 ? 4.914 1.659 1.457 1.00 97.88 81 LEU A C 1
ATOM 582 O O . LEU A 1 81 ? 4.499 2.804 1.602 1.00 97.88 81 LEU A O 1
ATOM 586 N N . GLY A 1 82 ? 6.187 1.371 1.221 1.00 94.81 82 GLY A N 1
ATOM 587 C CA . GLY A 1 82 ? 7.212 2.375 0.982 1.00 94.81 82 GLY A CA 1
ATOM 588 C C . GLY A 1 82 ? 8.214 1.894 -0.057 1.00 94.81 82 GLY A C 1
ATOM 589 O O . GLY A 1 82 ? 8.412 0.692 -0.242 1.00 94.81 82 GLY A O 1
ATOM 590 N N . ALA A 1 83 ? 8.872 2.843 -0.707 1.00 92.06 83 ALA A N 1
ATOM 591 C CA . ALA A 1 83 ? 10.053 2.606 -1.526 1.00 92.06 83 ALA A CA 1
ATOM 592 C C . ALA A 1 83 ? 11.019 3.781 -1.365 1.00 92.06 83 ALA A C 1
ATOM 594 O O . ALA A 1 83 ? 10.598 4.883 -1.001 1.00 92.06 83 ALA A O 1
ATOM 595 N N . THR A 1 84 ? 12.301 3.523 -1.601 1.00 84.81 84 THR A N 1
ATOM 596 C CA . THR A 1 84 ? 13.370 4.526 -1.503 1.00 84.81 84 THR A CA 1
ATOM 597 C C . THR A 1 84 ? 13.768 5.113 -2.853 1.00 84.81 84 THR A C 1
ATOM 599 O O . THR A 1 84 ? 14.406 6.161 -2.887 1.00 84.81 84 THR A O 1
ATOM 602 N N . GLY A 1 85 ? 13.467 4.433 -3.963 1.00 81.81 85 GLY A N 1
ATOM 603 C CA . GLY A 1 85 ? 13.822 4.908 -5.290 1.00 81.81 85 GLY A CA 1
ATOM 604 C C . GLY A 1 85 ? 12.964 6.089 -5.728 1.00 81.81 85 GLY A C 1
ATOM 605 O O . GLY A 1 85 ? 11.752 6.141 -5.502 1.00 81.81 85 GLY A O 1
ATOM 606 N N . GLU A 1 86 ? 13.607 7.040 -6.398 1.00 83.25 86 GLU A N 1
ATOM 607 C CA . GLU A 1 86 ? 12.920 8.148 -7.049 1.00 83.25 86 GLU A CA 1
ATOM 608 C C . GLU A 1 86 ? 12.265 7.675 -8.352 1.00 83.25 86 GLU A C 1
ATOM 610 O O . GLU A 1 86 ? 12.832 6.884 -9.112 1.00 83.25 86 GLU A O 1
ATOM 615 N N . ILE A 1 87 ? 11.066 8.188 -8.631 1.00 89.12 87 ILE A N 1
ATOM 616 C CA . ILE A 1 87 ? 10.391 7.991 -9.913 1.00 89.12 87 ILE A CA 1
ATOM 617 C C . ILE A 1 87 ? 10.508 9.283 -10.710 1.00 89.12 87 ILE A C 1
ATOM 619 O O . ILE A 1 87 ? 9.979 10.319 -10.306 1.0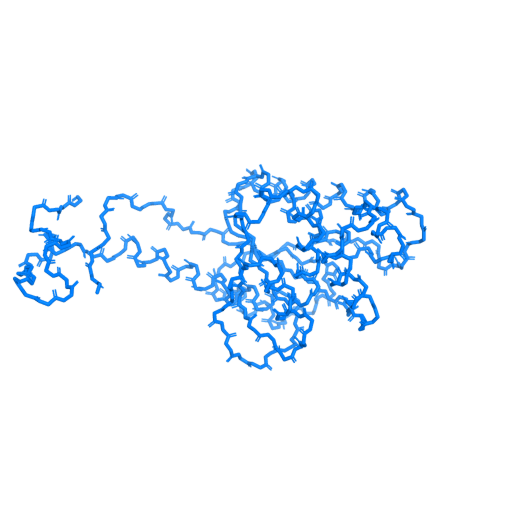0 89.12 87 ILE A O 1
ATOM 623 N N . ASP A 1 88 ? 11.179 9.224 -11.859 1.00 90.62 88 ASP A N 1
ATOM 624 C CA . ASP A 1 88 ? 11.276 10.384 -12.736 1.00 90.62 88 ASP A CA 1
ATOM 625 C C . ASP A 1 88 ? 9.912 10.763 -13.348 1.00 90.62 88 ASP A C 1
ATOM 627 O O . ASP A 1 88 ? 8.972 9.964 -13.467 1.00 90.62 88 ASP A O 1
ATOM 631 N N . SER A 1 89 ? 9.800 12.025 -13.758 1.00 91.00 89 SER A N 1
ATOM 632 C CA . SER A 1 89 ? 8.556 12.586 -14.283 1.00 91.00 89 SER A CA 1
ATOM 633 C C . SER A 1 89 ? 8.106 11.953 -15.603 1.00 91.00 89 SER A C 1
ATOM 635 O O . SER A 1 89 ? 6.902 11.928 -15.877 1.00 91.00 89 SER A O 1
ATOM 637 N N . ALA A 1 90 ? 9.030 11.427 -16.413 1.00 93.00 90 ALA A N 1
ATOM 638 C CA . ALA A 1 90 ? 8.708 10.783 -17.683 1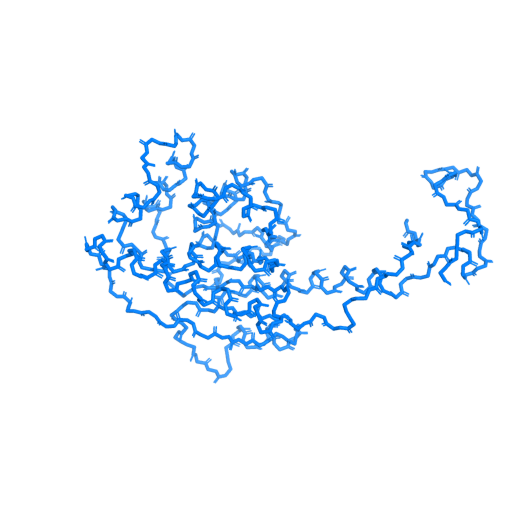.00 93.00 90 ALA A CA 1
ATOM 639 C C . ALA A 1 90 ? 8.028 9.429 -17.444 1.00 93.00 90 ALA A C 1
ATOM 641 O O . ALA A 1 90 ? 6.981 9.149 -18.030 1.00 93.00 90 ALA A O 1
ATOM 642 N N . THR A 1 91 ? 8.567 8.637 -16.519 1.00 93.50 91 THR A N 1
ATOM 643 C CA . THR A 1 91 ? 8.005 7.366 -16.060 1.00 93.50 91 THR A CA 1
ATOM 644 C C . THR A 1 91 ? 6.633 7.577 -15.426 1.00 93.50 91 THR A C 1
ATOM 646 O O . THR A 1 91 ? 5.670 6.900 -15.794 1.00 93.50 91 THR A O 1
ATOM 649 N N . ALA A 1 92 ? 6.506 8.557 -14.527 1.00 94.81 92 ALA A N 1
ATOM 650 C CA . ALA A 1 92 ? 5.226 8.879 -13.899 1.00 94.81 92 ALA A CA 1
ATOM 651 C C . ALA A 1 92 ? 4.161 9.278 -14.933 1.00 94.81 92 ALA A C 1
ATOM 653 O O . ALA A 1 92 ? 3.046 8.753 -14.911 1.00 94.81 92 ALA A O 1
ATOM 654 N N . SER A 1 93 ? 4.514 10.160 -15.873 1.00 94.38 93 SER A N 1
ATOM 655 C CA . SER A 1 93 ? 3.602 10.603 -16.935 1.00 94.38 93 SER A CA 1
ATOM 656 C C . SER A 1 93 ? 3.172 9.440 -17.827 1.00 94.38 93 SER A C 1
ATOM 658 O O . SER A 1 93 ? 1.982 9.296 -18.105 1.00 94.38 93 SER A O 1
ATOM 660 N N . MET A 1 94 ? 4.110 8.561 -18.200 1.00 94.19 94 MET A N 1
ATOM 661 C CA . MET A 1 94 ? 3.828 7.376 -19.011 1.00 94.19 94 MET A CA 1
ATOM 662 C C . MET A 1 94 ? 2.797 6.458 -18.344 1.00 94.19 94 MET A C 1
ATOM 664 O O . MET A 1 94 ? 1.834 6.057 -18.994 1.00 94.19 94 MET A O 1
ATOM 668 N N . ILE A 1 95 ? 2.953 6.155 -17.051 1.00 95.88 95 ILE A N 1
ATOM 669 C CA . ILE A 1 95 ? 2.017 5.287 -16.314 1.00 95.88 95 ILE A CA 1
ATOM 670 C C . ILE A 1 95 ? 0.646 5.954 -16.166 1.00 95.88 95 ILE A C 1
ATOM 672 O O . ILE A 1 95 ? -0.382 5.298 -16.335 1.00 95.88 95 ILE A O 1
ATOM 676 N N . ILE A 1 96 ? 0.609 7.255 -15.870 1.00 95.19 96 ILE A N 1
ATOM 677 C CA . ILE A 1 96 ? -0.641 8.013 -15.718 1.00 95.19 96 ILE A CA 1
ATOM 678 C C . ILE A 1 96 ? -1.424 8.039 -17.038 1.00 95.19 96 ILE A C 1
ATOM 680 O O . ILE A 1 96 ? -2.628 7.780 -17.057 1.00 95.19 96 ILE A O 1
ATOM 684 N N . GLU A 1 97 ? -0.761 8.324 -18.159 1.00 94.25 97 GLU A N 1
ATOM 685 C CA . GLU A 1 97 ? -1.383 8.311 -19.488 1.00 94.25 97 GLU A CA 1
ATOM 686 C C . GLU A 1 97 ? -1.824 6.907 -19.906 1.00 94.25 97 GLU A C 1
ATOM 688 O O . GLU A 1 97 ? -2.939 6.715 -20.408 1.00 94.25 97 GLU A O 1
ATOM 693 N N . TRP A 1 98 ? -0.983 5.907 -19.643 1.00 95.38 98 TRP A N 1
ATOM 694 C CA . TRP A 1 98 ? -1.323 4.510 -19.859 1.00 95.38 98 TRP A CA 1
ATOM 695 C C . TRP A 1 98 ? -2.567 4.104 -19.067 1.00 95.38 98 TRP A C 1
ATOM 697 O O . TRP A 1 98 ? -3.478 3.503 -19.630 1.00 95.38 98 TRP A O 1
ATOM 707 N N . SER A 1 99 ? -2.666 4.490 -17.794 1.00 92.81 99 SER A N 1
ATOM 708 C CA . SER A 1 99 ? -3.803 4.127 -16.946 1.00 92.81 99 SER A CA 1
ATOM 709 C C . SER A 1 99 ? -5.129 4.692 -17.462 1.00 92.81 99 SER A C 1
ATOM 711 O O . SER A 1 99 ? -6.175 4.101 -17.198 1.00 92.81 99 SER A O 1
ATOM 713 N N . ARG A 1 100 ? -5.108 5.818 -18.188 1.00 91.75 100 ARG A N 1
ATOM 714 C CA . ARG A 1 100 ? -6.308 6.406 -18.808 1.00 91.75 100 ARG A CA 1
ATOM 715 C C . ARG A 1 100 ? -6.712 5.697 -20.098 1.00 91.75 100 ARG A C 1
ATOM 717 O O . ARG A 1 100 ? -7.900 5.590 -20.384 1.00 91.75 100 ARG A O 1
ATOM 724 N N . SER A 1 101 ? -5.736 5.268 -20.896 1.00 89.50 101 SER A N 1
ATOM 725 C CA . SER A 1 101 ? -5.974 4.691 -22.227 1.00 89.50 101 SER A CA 1
ATOM 726 C C . SER A 1 101 ? -6.139 3.171 -22.212 1.00 89.50 101 SER A C 1
ATOM 728 O O . SER A 1 101 ? -6.864 2.625 -23.039 1.00 89.50 101 SER A O 1
ATOM 730 N N . GLY A 1 102 ? -5.463 2.483 -21.289 1.00 79.12 102 GLY A N 1
ATOM 731 C CA . GLY A 1 102 ? -5.400 1.026 -21.219 1.00 79.12 102 GLY A CA 1
ATOM 732 C C . GLY A 1 102 ? -4.791 0.375 -22.464 1.00 79.12 102 GLY A C 1
ATOM 733 O O . GLY A 1 102 ? -5.160 -0.757 -22.766 1.00 79.12 102 GLY A O 1
ATOM 734 N N . ALA A 1 103 ? -3.926 1.096 -23.186 1.00 78.94 103 ALA A N 1
ATOM 735 C CA . ALA A 1 103 ? -3.499 0.770 -24.549 1.00 78.94 103 ALA A CA 1
ATOM 736 C C . ALA A 1 103 ? -2.572 -0.456 -24.682 1.00 78.94 103 ALA A C 1
ATOM 738 O O . ALA A 1 103 ? -2.475 -1.017 -25.770 1.00 78.94 103 ALA A O 1
ATOM 739 N N . GLU A 1 104 ? -1.898 -0.870 -23.606 1.00 86.38 104 GLU A N 1
ATOM 740 C CA . GLU A 1 104 ? -0.995 -2.034 -23.578 1.00 86.38 104 GLU A CA 1
ATOM 741 C C . GLU A 1 104 ? -1.219 -2.876 -22.313 1.00 86.38 104 GLU A C 1
ATOM 743 O O . GLU A 1 104 ? -1.735 -2.374 -21.307 1.00 86.38 104 GLU A O 1
ATOM 748 N N . GLU A 1 105 ? -0.848 -4.158 -22.364 1.00 90.12 105 GLU A N 1
ATOM 749 C CA . GLU A 1 105 ? -0.950 -5.061 -21.215 1.00 90.12 105 GLU A CA 1
ATOM 750 C C . GLU A 1 105 ? -0.040 -4.582 -20.065 1.00 90.12 105 GLU A C 1
ATOM 752 O O . GLU A 1 105 ? 1.099 -4.176 -20.312 1.00 90.12 105 GLU A O 1
ATOM 757 N N . PRO A 1 106 ? -0.479 -4.647 -18.791 1.00 91.00 106 PRO A N 1
ATOM 758 C CA . PRO A 1 106 ? 0.282 -4.072 -17.675 1.00 91.00 106 PRO A CA 1
ATOM 759 C C . PRO A 1 106 ? 1.694 -4.642 -17.501 1.00 91.00 106 PRO A C 1
ATOM 761 O O . PRO A 1 106 ? 2.603 -3.941 -17.060 1.00 91.00 106 PRO A O 1
ATOM 764 N N . VAL A 1 107 ? 1.893 -5.917 -17.842 1.00 88.38 107 VAL A N 1
ATOM 765 C CA . VAL A 1 107 ? 3.212 -6.559 -17.757 1.00 88.38 107 VAL A CA 1
ATOM 766 C C . VAL A 1 107 ? 4.160 -6.030 -18.835 1.00 88.38 107 VAL A C 1
ATOM 768 O O . VAL A 1 107 ? 5.352 -5.882 -18.569 1.00 88.38 107 VAL A O 1
ATOM 771 N N . ASP A 1 108 ? 3.640 -5.702 -20.017 1.00 89.69 108 ASP A N 1
ATOM 772 C CA . ASP A 1 108 ? 4.437 -5.126 -21.101 1.00 89.69 108 ASP A CA 1
ATOM 773 C C . ASP A 1 108 ? 4.803 -3.669 -20.792 1.00 89.69 108 ASP A C 1
ATOM 775 O O . ASP A 1 108 ? 5.939 -3.261 -21.032 1.00 89.69 108 ASP A O 1
ATOM 779 N N . LEU A 1 109 ? 3.897 -2.915 -20.153 1.00 91.56 109 LEU A N 1
ATOM 780 C CA . LEU A 1 109 ? 4.222 -1.599 -19.596 1.00 91.56 109 LEU A CA 1
ATOM 781 C C . LEU A 1 109 ? 5.371 -1.698 -18.580 1.00 91.56 109 LEU A C 1
ATOM 783 O O . LEU A 1 109 ? 6.342 -0.952 -18.683 1.00 91.56 109 LEU A O 1
ATOM 787 N N . LEU A 1 110 ? 5.277 -2.607 -17.601 1.00 90.44 110 LEU A N 1
ATOM 788 C CA . LEU A 1 110 ? 6.336 -2.787 -16.600 1.00 90.44 110 LEU A CA 1
ATOM 789 C C . LEU A 1 110 ? 7.679 -3.108 -17.268 1.00 90.44 110 LEU A C 1
ATOM 791 O O . LEU A 1 110 ? 8.691 -2.507 -16.912 1.00 90.44 110 LEU A O 1
ATOM 795 N N . ALA A 1 111 ? 7.673 -3.995 -18.269 1.00 88.38 111 ALA A N 1
ATOM 796 C CA . ALA A 1 111 ? 8.851 -4.343 -19.061 1.00 88.38 111 ALA A CA 1
ATOM 797 C C . ALA A 1 111 ? 9.467 -3.140 -19.790 1.00 88.38 111 ALA A C 1
ATOM 799 O O . ALA A 1 111 ? 10.683 -2.981 -19.812 1.00 88.38 111 ALA A O 1
ATOM 800 N N . LYS A 1 112 ? 8.625 -2.277 -20.359 1.00 89.44 112 LYS A N 1
ATOM 801 C CA . LYS A 1 112 ? 9.034 -1.060 -21.067 1.00 89.44 112 LYS A CA 1
ATOM 802 C C . LYS A 1 112 ? 9.605 0.008 -20.137 1.00 89.44 112 LYS A C 1
ATOM 804 O O . LYS A 1 112 ? 10.522 0.719 -20.535 1.00 89.44 112 LYS A O 1
ATOM 809 N N . ILE A 1 113 ? 9.066 0.128 -18.924 1.00 89.75 113 ILE A N 1
ATOM 810 C CA . ILE A 1 113 ? 9.560 1.073 -17.915 1.00 89.75 113 ILE A CA 1
ATOM 811 C C . ILE A 1 113 ? 10.896 0.597 -17.334 1.00 89.75 113 ILE A C 1
ATOM 813 O O . ILE A 1 113 ? 11.773 1.413 -17.069 1.00 89.75 113 ILE A O 1
ATOM 817 N N . GLY A 1 114 ? 11.058 -0.708 -17.104 1.00 88.19 114 GLY A N 1
ATOM 818 C CA . GLY A 1 114 ? 12.304 -1.260 -16.562 1.00 88.19 114 GLY A CA 1
ATOM 819 C C . GLY A 1 114 ? 12.524 -1.010 -15.064 1.00 88.19 114 GLY A C 1
ATOM 820 O O . GLY A 1 114 ? 13.583 -1.345 -14.531 1.00 88.19 114 GLY A O 1
ATOM 821 N N . ASN A 1 115 ? 11.546 -0.417 -14.368 1.00 90.94 115 ASN A N 1
ATOM 822 C CA . ASN A 1 115 ? 11.657 -0.073 -12.952 1.00 90.94 115 ASN A CA 1
ATOM 823 C C . ASN A 1 115 ? 11.232 -1.258 -12.069 1.00 90.94 115 ASN A C 1
ATOM 825 O O . ASN A 1 115 ? 10.053 -1.604 -11.946 1.00 90.94 115 ASN A O 1
ATOM 829 N N . VAL A 1 116 ? 12.233 -1.862 -11.439 1.00 91.62 116 VAL A N 1
ATOM 830 C CA . VAL A 1 116 ? 12.106 -3.032 -10.567 1.00 91.62 116 VAL A CA 1
ATOM 831 C C . VAL A 1 116 ? 11.314 -2.755 -9.287 1.00 91.62 116 VAL A C 1
ATOM 833 O O . VAL A 1 116 ? 10.563 -3.623 -8.839 1.00 91.62 116 VAL A O 1
ATOM 836 N N . GLU A 1 117 ? 11.402 -1.547 -8.724 1.00 92.50 117 GLU A N 1
ATOM 837 C CA . GLU A 1 117 ? 10.651 -1.175 -7.519 1.00 92.50 117 GLU A CA 1
ATOM 838 C C . GLU A 1 117 ? 9.156 -1.061 -7.802 1.00 92.50 117 GLU A C 1
ATOM 840 O O . GLU A 1 117 ? 8.343 -1.565 -7.027 1.00 92.50 117 GLU A O 1
ATOM 845 N N . LEU A 1 118 ? 8.776 -0.490 -8.948 1.00 94.69 118 LEU A N 1
ATOM 846 C CA . LEU A 1 118 ? 7.380 -0.457 -9.380 1.00 94.69 118 LEU A CA 1
ATOM 847 C C . LEU A 1 118 ? 6.830 -1.868 -9.608 1.00 94.69 118 LEU A C 1
ATOM 849 O O . LEU A 1 118 ? 5.703 -2.147 -9.196 1.00 94.69 118 LEU A O 1
ATOM 853 N N . ALA A 1 119 ? 7.610 -2.780 -10.199 1.00 95.19 119 ALA A N 1
ATOM 854 C CA . ALA A 1 119 ? 7.206 -4.181 -10.339 1.00 95.19 119 ALA A CA 1
ATOM 855 C C . ALA A 1 119 ? 7.002 -4.856 -8.970 1.00 95.19 119 ALA A C 1
ATOM 857 O O . ALA A 1 119 ? 5.988 -5.526 -8.753 1.00 95.19 119 ALA A O 1
ATOM 858 N N . ALA A 1 120 ? 7.917 -4.639 -8.023 1.00 96.56 120 ALA A N 1
ATOM 859 C CA . ALA A 1 120 ? 7.819 -5.173 -6.667 1.00 96.56 120 ALA A CA 1
ATOM 860 C C . ALA A 1 120 ? 6.608 -4.626 -5.901 1.00 96.56 120 ALA A C 1
ATOM 862 O O . ALA A 1 120 ? 5.827 -5.414 -5.365 1.00 96.56 120 ALA A O 1
ATOM 863 N N . LEU A 1 121 ? 6.413 -3.305 -5.892 1.00 97.94 121 LEU A N 1
ATOM 864 C CA . LEU A 1 121 ? 5.266 -2.649 -5.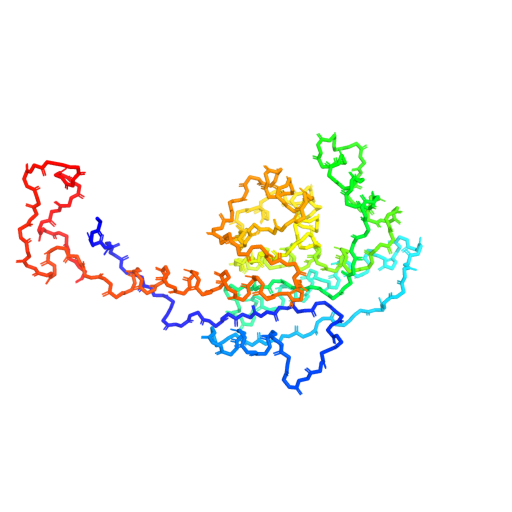261 1.00 97.94 121 LEU A CA 1
ATOM 865 C C . LEU A 1 121 ? 3.943 -3.107 -5.884 1.00 97.94 121 LEU A C 1
ATOM 867 O O . LEU A 1 121 ? 3.003 -3.417 -5.156 1.00 97.94 121 LEU A O 1
ATOM 871 N N . THR A 1 122 ? 3.880 -3.225 -7.215 1.00 98.25 122 THR A N 1
ATOM 872 C CA . THR A 1 122 ? 2.694 -3.744 -7.922 1.00 98.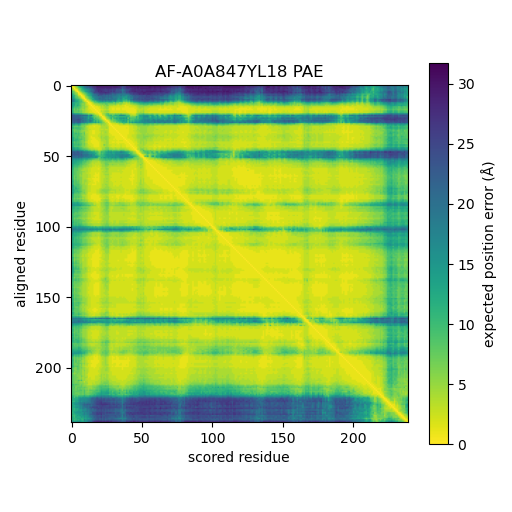25 122 THR A CA 1
ATOM 873 C C . THR A 1 122 ? 2.368 -5.151 -7.424 1.00 98.25 122 THR A C 1
ATOM 875 O O . THR A 1 122 ? 1.218 -5.469 -7.116 1.00 98.25 122 THR A O 1
ATOM 878 N N . GLY A 1 123 ? 3.397 -5.991 -7.286 1.00 98.50 123 GLY A N 1
ATOM 879 C CA . GLY A 1 123 ? 3.255 -7.338 -6.756 1.00 98.50 123 GLY A CA 1
ATOM 880 C C . GLY A 1 123 ? 2.770 -7.348 -5.309 1.00 98.50 123 GLY A C 1
ATOM 881 O O . GLY A 1 123 ? 1.858 -8.104 -4.986 1.00 98.50 123 GLY A O 1
ATOM 882 N N . LEU A 1 124 ? 3.332 -6.491 -4.452 1.00 98.81 124 LEU A N 1
ATOM 883 C CA . LEU A 1 124 ? 2.919 -6.357 -3.053 1.00 98.81 124 LEU A CA 1
ATOM 884 C C . LEU A 1 124 ? 1.442 -5.977 -2.937 1.00 98.81 124 LEU A C 1
ATOM 886 O O . LEU A 1 124 ? 0.716 -6.648 -2.206 1.00 98.81 124 LEU A O 1
ATOM 890 N N . VAL A 1 125 ? 0.977 -4.977 -3.697 1.00 98.81 125 VAL A N 1
ATOM 891 C CA . VAL A 1 125 ? -0.441 -4.573 -3.728 1.00 98.81 125 VAL A CA 1
ATOM 892 C C . VAL A 1 125 ? -1.334 -5.769 -4.067 1.00 98.81 125 VAL A C 1
ATOM 894 O O . VAL A 1 125 ? -2.279 -6.066 -3.339 1.00 98.81 125 VAL A O 1
ATOM 897 N N . LEU A 1 126 ? -1.008 -6.499 -5.138 1.00 98.81 126 LEU A N 1
ATOM 898 C CA . LEU A 1 126 ? -1.766 -7.677 -5.568 1.00 98.81 126 LEU A CA 1
ATOM 899 C C . LEU A 1 126 ? -1.754 -8.797 -4.520 1.00 98.81 126 LEU A C 1
ATOM 901 O O . LEU A 1 126 ? -2.782 -9.424 -4.263 1.00 98.81 126 LEU A O 1
ATOM 905 N N . 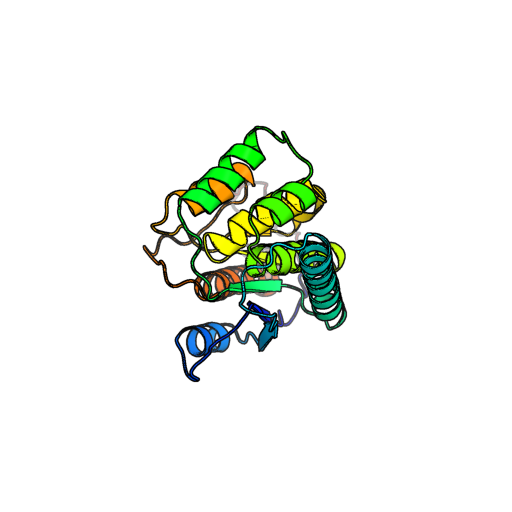GLY A 1 127 ? -0.592 -9.070 -3.925 1.00 98.69 127 GLY A N 1
ATOM 906 C CA . GLY A 1 127 ? -0.422 -10.123 -2.929 1.00 98.69 127 GLY A CA 1
ATOM 907 C C . GLY A 1 127 ? -1.185 -9.841 -1.638 1.00 98.69 127 GLY A C 1
ATOM 908 O O . GLY A 1 127 ? -1.880 -10.725 -1.136 1.00 98.69 127 GLY A O 1
ATOM 909 N N . LEU A 1 128 ? -1.090 -8.608 -1.139 1.00 98.69 128 LEU A N 1
ATOM 910 C CA . LEU A 1 128 ? -1.783 -8.142 0.062 1.00 98.69 128 LEU A CA 1
ATOM 911 C C . LEU A 1 128 ? -3.301 -8.130 -0.141 1.00 98.69 128 LEU A C 1
ATOM 913 O O . LEU A 1 128 ? -4.023 -8.702 0.677 1.00 98.69 128 LEU A O 1
ATOM 917 N N . ALA A 1 129 ? -3.776 -7.579 -1.263 1.00 98.56 129 ALA A N 1
ATOM 918 C CA . ALA A 1 129 ? -5.196 -7.582 -1.609 1.00 98.56 129 ALA A CA 1
ATOM 919 C C . ALA A 1 129 ? -5.749 -9.013 -1.716 1.00 98.56 129 ALA A C 1
ATOM 921 O O . ALA A 1 129 ? -6.779 -9.333 -1.127 1.00 98.56 129 ALA A O 1
ATOM 922 N N . ALA A 1 130 ? -5.025 -9.921 -2.382 1.00 98.31 130 ALA A N 1
ATOM 923 C CA . ALA A 1 130 ? -5.411 -11.332 -2.466 1.00 98.31 130 ALA A CA 1
ATOM 924 C C . ALA A 1 130 ? -5.432 -12.041 -1.096 1.00 98.31 130 ALA A C 1
ATOM 926 O O . ALA A 1 130 ? -6.142 -13.032 -0.931 1.00 98.31 130 ALA A O 1
ATOM 927 N N . GLY A 1 131 ? -4.649 -11.558 -0.128 1.00 97.06 131 GLY A N 1
ATOM 928 C CA . GLY A 1 131 ? -4.644 -12.026 1.259 1.00 97.06 131 GLY A CA 1
ATOM 929 C C . GLY A 1 131 ? -5.679 -11.348 2.164 1.00 97.06 131 GLY A C 1
ATOM 930 O O . GLY A 1 131 ? -5.778 -11.691 3.343 1.00 97.06 131 GLY A O 1
ATOM 931 N N . GLY A 1 132 ? -6.455 -10.398 1.637 1.00 96.38 132 GLY A N 1
ATOM 932 C CA . GLY A 1 132 ? -7.463 -9.668 2.395 1.00 96.38 132 GLY A CA 1
ATOM 933 C C . GLY A 1 132 ? -6.903 -8.571 3.308 1.00 96.38 132 GLY A C 1
ATOM 934 O O . GLY A 1 132 ? -7.574 -8.196 4.269 1.00 96.38 132 GLY A O 1
ATOM 935 N N . ALA A 1 133 ? -5.675 -8.103 3.070 1.00 96.56 133 ALA A N 1
ATOM 936 C CA . ALA A 1 133 ? -5.044 -7.043 3.851 1.00 96.56 133 ALA A CA 1
ATOM 937 C C . ALA A 1 133 ? -5.304 -5.669 3.223 1.00 96.56 133 ALA A C 1
ATOM 939 O O . ALA A 1 133 ? -5.193 -5.510 2.008 1.00 96.56 133 ALA A O 1
ATOM 940 N N . ALA A 1 134 ? -5.607 -4.670 4.054 1.00 97.12 134 ALA A N 1
ATOM 941 C CA . ALA A 1 134 ? -5.654 -3.282 3.615 1.00 97.12 134 ALA A CA 1
ATOM 942 C C . ALA A 1 134 ? -4.241 -2.789 3.268 1.00 97.12 134 ALA A C 1
ATOM 944 O O . ALA A 1 134 ? -3.279 -3.087 3.978 1.00 97.12 134 ALA A O 1
ATOM 945 N N . VAL A 1 135 ? -4.126 -2.016 2.195 1.00 98.56 135 VAL A N 1
ATOM 946 C CA . VAL A 1 135 ? -2.868 -1.502 1.656 1.00 98.56 135 VAL A CA 1
ATOM 947 C C . VAL A 1 135 ? -2.881 0.015 1.749 1.00 98.56 135 VAL A C 1
ATOM 949 O O . VAL A 1 135 ? -3.648 0.679 1.053 1.00 98.56 135 VAL A O 1
ATOM 952 N N . VAL A 1 136 ? -2.034 0.569 2.612 1.00 98.12 136 VAL A N 1
ATOM 953 C CA . VAL A 1 136 ? -1.912 2.016 2.793 1.00 98.12 136 VAL A CA 1
ATOM 954 C C . VAL A 1 136 ? -0.831 2.549 1.859 1.00 98.12 136 VAL A C 1
ATOM 956 O O . VAL A 1 136 ? 0.343 2.195 1.982 1.00 98.12 136 VAL A O 1
ATOM 959 N N . LEU A 1 137 ? -1.243 3.397 0.920 1.00 97.12 137 LEU A N 1
ATOM 960 C CA . LEU A 1 137 ? -0.365 4.053 -0.044 1.00 97.12 137 LEU A CA 1
ATOM 961 C C . LEU A 1 137 ? 0.374 5.216 0.620 1.00 97.12 137 LEU A C 1
ATOM 963 O O . LEU A 1 137 ? -0.197 5.931 1.445 1.00 97.12 137 LEU A O 1
ATOM 967 N N . ASP A 1 138 ? 1.630 5.418 0.243 1.00 94.56 138 ASP A N 1
ATOM 968 C CA . ASP A 1 138 ? 2.499 6.483 0.737 1.00 94.56 138 ASP A CA 1
ATOM 969 C C . ASP A 1 138 ? 2.533 7.649 -0.255 1.00 94.56 138 ASP A C 1
ATOM 971 O O . ASP A 1 138 ? 1.697 8.547 -0.172 1.00 94.56 138 ASP A O 1
ATOM 975 N N . GLY A 1 139 ? 3.468 7.602 -1.205 1.00 92.62 139 GLY A N 1
ATOM 976 C CA . GLY A 1 139 ? 3.719 8.627 -2.214 1.00 92.62 139 GLY A CA 1
ATOM 977 C C . GLY A 1 139 ? 3.511 8.141 -3.651 1.00 92.62 139 GLY A C 1
ATOM 978 O O . GLY A 1 139 ? 2.931 7.076 -3.901 1.00 92.62 139 GLY A O 1
ATOM 979 N N . LEU A 1 140 ? 4.064 8.903 -4.600 1.00 93.50 140 LEU A N 1
ATOM 980 C CA . LEU A 1 140 ? 3.952 8.671 -6.042 1.00 93.50 140 LEU A CA 1
ATOM 981 C C . LEU A 1 140 ? 4.244 7.224 -6.457 1.00 93.50 140 LEU A C 1
ATOM 983 O O . LEU A 1 140 ? 3.414 6.615 -7.128 1.00 93.50 140 LEU A O 1
ATOM 987 N N . ALA A 1 141 ? 5.371 6.648 -6.025 1.00 94.25 141 ALA A N 1
ATOM 988 C CA . ALA A 1 141 ? 5.761 5.286 -6.399 1.00 94.25 141 ALA A CA 1
ATOM 989 C C . ALA A 1 141 ? 4.680 4.249 -6.048 1.00 94.25 141 ALA A C 1
ATOM 991 O O . ALA A 1 141 ? 4.304 3.421 -6.880 1.00 94.25 141 ALA A O 1
ATOM 992 N N . THR A 1 142 ? 4.121 4.334 -4.836 1.00 96.81 142 THR A N 1
ATOM 993 C CA . THR A 1 142 ? 3.076 3.406 -4.380 1.00 96.81 142 THR A CA 1
ATOM 994 C C . THR A 1 142 ? 1.763 3.586 -5.143 1.00 96.81 142 THR A C 1
ATOM 996 O O . THR A 1 142 ? 1.114 2.595 -5.470 1.00 96.81 142 THR A O 1
ATOM 999 N N . SER A 1 143 ? 1.402 4.819 -5.509 1.00 96.38 143 SER A N 1
ATOM 1000 C CA . SER A 1 143 ? 0.200 5.095 -6.306 1.00 96.38 143 SER A CA 1
ATOM 1001 C C . SER A 1 143 ? 0.323 4.634 -7.749 1.00 96.38 143 SER A C 1
ATOM 1003 O O . SER A 1 143 ? -0.608 4.039 -8.284 1.00 96.38 143 SER A O 1
ATOM 1005 N N . LEU A 1 144 ? 1.477 4.853 -8.381 1.00 97.00 144 LEU A N 1
ATOM 1006 C CA . LEU A 1 144 ? 1.728 4.375 -9.740 1.00 97.00 144 LEU A CA 1
ATOM 1007 C C . LEU A 1 144 ? 1.712 2.844 -9.796 1.00 97.00 144 LEU A C 1
ATOM 1009 O O . LEU A 1 144 ? 1.059 2.266 -10.663 1.00 97.00 144 LEU A O 1
ATOM 1013 N N . ALA A 1 145 ? 2.352 2.181 -8.831 1.00 97.44 145 ALA A N 1
ATOM 1014 C CA . ALA A 1 145 ? 2.284 0.730 -8.697 1.00 97.44 145 ALA A CA 1
ATOM 1015 C C . ALA A 1 145 ? 0.846 0.230 -8.466 1.00 97.44 145 ALA A C 1
ATOM 1017 O O . ALA A 1 145 ? 0.429 -0.774 -9.047 1.00 97.44 145 ALA A O 1
ATOM 1018 N N . ALA A 1 146 ? 0.054 0.949 -7.666 1.00 98.31 146 ALA A N 1
ATOM 1019 C CA . ALA A 1 146 ? -1.350 0.625 -7.450 1.00 98.31 146 ALA A CA 1
ATOM 1020 C C . ALA A 1 146 ? -2.196 0.765 -8.730 1.00 98.31 146 ALA A C 1
ATOM 1022 O O . ALA A 1 146 ? -3.053 -0.086 -8.961 1.00 98.31 146 ALA A O 1
ATOM 1023 N N . LEU A 1 147 ? -1.938 1.754 -9.600 1.00 97.88 147 LEU A N 1
ATOM 1024 C CA . LEU A 1 147 ? -2.610 1.861 -10.910 1.00 97.88 147 LEU A CA 1
ATOM 1025 C C . LEU A 1 147 ? -2.368 0.610 -11.763 1.00 97.88 147 LEU A C 1
ATOM 1027 O O . LEU A 1 147 ? -3.305 0.042 -12.329 1.00 97.88 147 LEU A O 1
ATOM 1031 N N . ILE A 1 148 ? -1.117 0.146 -11.813 1.00 97.62 148 ILE A N 1
ATOM 1032 C CA . ILE A 1 148 ? -0.737 -1.064 -12.552 1.00 97.62 148 ILE A CA 1
ATOM 1033 C C . ILE A 1 148 ? -1.411 -2.298 -11.935 1.00 97.62 148 ILE A C 1
ATOM 1035 O O . ILE A 1 148 ? -1.980 -3.120 -12.658 1.00 97.62 148 ILE A O 1
ATOM 1039 N N . ALA A 1 149 ? -1.416 -2.407 -10.604 1.00 98.25 149 ALA A N 1
ATOM 1040 C CA . ALA A 1 149 ? -2.043 -3.514 -9.884 1.00 98.25 149 ALA A CA 1
ATOM 1041 C C . ALA A 1 149 ? -3.557 -3.580 -10.126 1.00 98.25 149 ALA A C 1
ATOM 1043 O O . ALA A 1 149 ? -4.072 -4.644 -10.462 1.00 98.25 149 ALA A O 1
ATOM 1044 N N . VAL A 1 150 ? -4.265 -2.450 -10.041 1.00 97.88 150 VAL A N 1
ATOM 1045 C CA . VAL A 1 150 ? -5.713 -2.381 -10.299 1.00 97.88 150 VAL A CA 1
ATOM 1046 C C . VAL A 1 150 ? -6.028 -2.734 -11.751 1.00 97.88 150 VAL A C 1
ATOM 1048 O O . VAL A 1 150 ? -7.030 -3.389 -12.026 1.00 97.88 150 VAL A O 1
ATOM 1051 N N . ARG A 1 151 ? -5.161 -2.382 -12.705 1.00 95.75 151 ARG A N 1
ATOM 1052 C CA . ARG A 1 151 ? -5.364 -2.791 -14.100 1.00 95.75 151 ARG A CA 1
ATOM 1053 C C . ARG A 1 151 ? -5.184 -4.299 -14.309 1.00 95.75 151 ARG A C 1
ATOM 1055 O O . ARG A 1 151 ? -5.890 -4.860 -15.147 1.00 95.75 151 ARG A O 1
ATOM 1062 N N . LEU A 1 152 ? -4.271 -4.936 -13.567 1.00 95.31 152 LEU A N 1
ATOM 1063 C CA . LEU A 1 152 ? -4.072 -6.394 -13.554 1.00 95.31 152 LEU A CA 1
ATOM 1064 C C . LEU A 1 152 ? -5.215 -7.131 -12.845 1.00 95.31 152 LEU A C 1
ATOM 1066 O O . LEU A 1 152 ? -5.670 -8.171 -13.317 1.00 95.31 152 LEU A O 1
ATOM 1070 N N . ALA A 1 153 ? -5.671 -6.607 -11.709 1.00 97.00 153 ALA A N 1
ATOM 1071 C CA . ALA A 1 153 ? -6.729 -7.188 -10.896 1.00 97.00 153 ALA A CA 1
ATOM 1072 C C . ALA A 1 153 ? -7.614 -6.075 -10.306 1.00 97.00 153 ALA A C 1
ATOM 1074 O O . ALA A 1 153 ? -7.336 -5.599 -9.208 1.00 97.00 153 ALA A O 1
ATOM 1075 N N . PRO A 1 154 ? -8.719 -5.691 -10.975 1.00 96.81 154 PRO A N 1
ATOM 1076 C CA . PRO A 1 154 ? -9.540 -4.539 -10.575 1.00 96.81 154 PRO A CA 1
ATOM 1077 C C . PRO A 1 154 ? -10.030 -4.555 -9.124 1.00 96.81 154 PRO A C 1
ATOM 1079 O O . PRO A 1 154 ? -10.124 -3.506 -8.493 1.00 96.81 154 PRO A O 1
ATOM 1082 N N . LEU A 1 155 ? -10.276 -5.744 -8.565 1.00 97.81 155 LEU A N 1
ATOM 1083 C CA . LEU A 1 155 ? -10.705 -5.909 -7.174 1.00 97.81 155 LEU A CA 1
ATOM 1084 C C . LEU A 1 155 ? -9.635 -5.517 -6.144 1.00 97.81 155 LEU A C 1
ATOM 1086 O O . LEU A 1 155 ? -9.976 -5.320 -4.982 1.00 97.81 155 LEU A O 1
ATOM 1090 N N . SER A 1 156 ? -8.361 -5.371 -6.530 1.00 98.31 156 SER A N 1
ATOM 1091 C CA . SER A 1 156 ? -7.327 -4.897 -5.603 1.00 98.31 156 SER A CA 1
ATOM 1092 C C . SER A 1 156 ? -7.589 -3.472 -5.126 1.00 98.31 156 SER A C 1
ATOM 1094 O O . SER A 1 156 ? -7.112 -3.101 -4.057 1.00 98.31 156 SER A O 1
ATOM 1096 N N . ARG A 1 157 ? -8.368 -2.689 -5.886 1.00 98.38 157 ARG A N 1
ATOM 1097 C CA . ARG A 1 157 ? -8.763 -1.325 -5.531 1.00 98.38 157 ARG A CA 1
ATOM 1098 C C . ARG A 1 157 ? -9.484 -1.258 -4.183 1.00 98.38 157 ARG A C 1
ATOM 1100 O O . ARG A 1 157 ? -9.210 -0.352 -3.407 1.00 98.38 157 ARG A O 1
ATOM 1107 N N . GLU A 1 158 ? -10.337 -2.236 -3.884 1.00 98.06 158 GLU A N 1
ATOM 1108 C CA . GLU A 1 158 ? -11.147 -2.282 -2.654 1.00 98.06 158 GLU A CA 1
ATOM 1109 C C . GLU A 1 158 ? -10.305 -2.423 -1.374 1.00 98.06 158 GLU A C 1
ATOM 1111 O O . GLU A 1 158 ? -10.809 -2.262 -0.265 1.00 98.06 158 GLU A O 1
ATOM 1116 N N . TYR A 1 159 ? -9.013 -2.722 -1.522 1.00 98.44 159 TYR A N 1
ATOM 1117 C CA . TYR A 1 159 ? -8.064 -2.848 -0.421 1.00 98.44 159 TYR A CA 1
ATOM 1118 C C . TYR A 1 159 ? -7.183 -1.608 -0.250 1.00 98.44 159 TYR A C 1
ATOM 1120 O O . TYR A 1 159 ? -6.419 -1.547 0.710 1.00 98.44 159 TYR A O 1
ATOM 1128 N N . LEU A 1 160 ? -7.254 -0.634 -1.161 1.00 98.50 160 LEU A N 1
ATOM 1129 C CA . LEU A 1 160 ? -6.380 0.535 -1.152 1.00 98.50 160 LEU A CA 1
ATOM 1130 C C . LEU A 1 160 ? -6.904 1.622 -0.212 1.00 98.50 160 LEU A C 1
ATOM 1132 O O . LEU A 1 160 ? -8.076 1.989 -0.239 1.00 98.50 160 LEU A O 1
ATOM 1136 N N . ILE A 1 161 ? -5.996 2.195 0.571 1.00 97.50 161 ILE A N 1
ATOM 1137 C CA . ILE A 1 161 ? -6.247 3.347 1.435 1.00 97.50 161 ILE A CA 1
ATOM 1138 C C . ILE A 1 161 ? -5.177 4.395 1.129 1.00 97.50 161 ILE A C 1
ATOM 1140 O O . ILE A 1 161 ? -3.985 4.127 1.265 1.00 97.50 161 ILE A O 1
ATOM 1144 N N . GLY A 1 162 ? -5.577 5.600 0.721 1.00 95.44 162 GLY A N 1
ATOM 1145 C CA . GLY A 1 162 ? -4.642 6.716 0.588 1.00 95.44 162 GLY A CA 1
ATOM 1146 C C . GLY A 1 162 ? -4.252 7.272 1.958 1.00 95.44 162 GLY A C 1
ATOM 1147 O O . GLY A 1 162 ? -5.075 7.325 2.871 1.00 95.44 162 GLY A O 1
ATOM 1148 N N . SER A 1 163 ? -2.997 7.696 2.120 1.00 94.19 163 SER A N 1
ATOM 1149 C CA . SER A 1 163 ? -2.543 8.368 3.343 1.00 94.19 163 SER A CA 1
ATOM 1150 C C . SER A 1 163 ? -2.643 9.891 3.224 1.00 94.19 163 SER A C 1
ATOM 1152 O O . SER A 1 163 ? -3.570 10.516 3.747 1.00 94.19 163 SER A O 1
ATOM 1154 N N . HIS A 1 164 ? -1.702 10.491 2.505 1.00 92.62 164 HIS A N 1
ATOM 1155 C CA . HIS A 1 164 ? -1.511 11.926 2.382 1.00 92.62 164 HIS A CA 1
ATOM 1156 C C . HIS A 1 164 ? -1.592 12.389 0.928 1.00 92.62 164 HIS A C 1
ATOM 1158 O O . HIS A 1 164 ? -1.357 11.623 -0.005 1.00 92.62 164 HIS A O 1
ATOM 1164 N N . PHE A 1 165 ? -1.917 13.667 0.756 1.00 83.38 165 PHE A N 1
ATOM 1165 C CA . PHE A 1 165 ? -1.682 14.392 -0.481 1.00 83.38 165 PHE A CA 1
ATOM 1166 C C . PHE A 1 165 ? -0.254 14.933 -0.448 1.00 83.38 165 PHE A C 1
ATOM 1168 O O . PHE A 1 165 ? 0.087 15.672 0.484 1.00 83.38 165 PHE A O 1
ATOM 1175 N N . PRO A 1 166 ? 0.595 14.588 -1.423 1.00 67.25 166 PRO A N 1
ATOM 1176 C CA . PRO A 1 166 ? 1.933 15.140 -1.479 1.00 67.25 166 PRO A CA 1
ATOM 1177 C C . PRO A 1 166 ? 1.922 16.465 -2.236 1.00 67.25 166 PRO A C 1
ATOM 1179 O O . PRO A 1 166 ? 0.917 16.890 -2.812 1.00 67.25 166 PRO A O 1
ATOM 1182 N N . THR A 1 167 ? 3.095 17.074 -2.307 1.00 70.00 167 THR A N 1
ATOM 1183 C CA . THR A 1 167 ? 3.369 18.217 -3.184 1.00 70.00 167 THR A CA 1
ATOM 1184 C C . THR A 1 167 ? 3.559 17.818 -4.654 1.00 70.00 167 THR A C 1
ATOM 1186 O O . THR A 1 167 ? 3.537 18.679 -5.533 1.00 70.00 167 THR A O 1
ATOM 1189 N N . GLU A 1 168 ? 3.718 16.525 -4.950 1.00 68.31 168 GLU A N 1
ATOM 1190 C CA . GLU A 1 168 ? 3.934 16.008 -6.302 1.00 68.31 168 GLU A CA 1
ATOM 1191 C C . GLU A 1 168 ? 2.621 15.868 -7.087 1.00 68.31 168 GLU A C 1
ATOM 1193 O O . GLU A 1 168 ? 1.691 15.172 -6.672 1.00 68.31 168 GLU A O 1
ATOM 1198 N N . SER A 1 169 ? 2.560 16.464 -8.282 1.00 71.50 169 SER A N 1
ATOM 1199 C CA . SER A 1 169 ? 1.355 16.445 -9.128 1.00 71.50 169 SER A CA 1
ATOM 1200 C C . SER A 1 169 ? 0.920 15.034 -9.547 1.00 71.50 169 SER A C 1
ATOM 1202 O O . SER A 1 169 ? -0.275 14.777 -9.698 1.00 71.50 169 SER A O 1
ATOM 1204 N N . GLY A 1 170 ? 1.870 14.106 -9.707 1.00 81.00 170 GLY A N 1
ATOM 1205 C CA . GLY A 1 170 ? 1.600 12.748 -10.182 1.00 81.00 170 GLY A CA 1
ATOM 1206 C C . GLY A 1 170 ? 0.843 11.864 -9.185 1.00 81.00 170 GLY A C 1
ATOM 1207 O O . GLY A 1 170 ? 0.006 11.066 -9.597 1.00 81.00 170 GLY A O 1
ATOM 1208 N N . HIS A 1 171 ? 1.082 12.007 -7.877 1.00 84.56 171 HIS A N 1
ATOM 1209 C CA . HIS A 1 171 ? 0.430 11.166 -6.858 1.00 84.56 171 HIS A CA 1
ATOM 1210 C C . HIS A 1 171 ? -1.036 11.561 -6.678 1.00 84.56 171 HIS A C 1
ATOM 1212 O O . HIS A 1 171 ? -1.907 10.697 -6.690 1.00 84.56 171 HIS A O 1
ATOM 1218 N N . ALA A 1 172 ? -1.330 12.865 -6.607 1.00 89.50 172 ALA A N 1
ATOM 1219 C CA . ALA A 1 172 ? -2.706 13.357 -6.531 1.00 89.50 172 ALA A CA 1
ATOM 1220 C C . ALA A 1 172 ? -3.537 12.887 -7.737 1.00 89.50 172 ALA A C 1
ATOM 1222 O O . ALA A 1 172 ? -4.679 12.453 -7.584 1.00 89.50 172 ALA A O 1
ATOM 1223 N N . GLU A 1 173 ? -2.942 12.908 -8.932 1.00 93.06 173 GLU A N 1
ATOM 1224 C CA . GLU A 1 173 ? -3.576 12.368 -10.132 1.00 93.06 173 GLU A CA 1
ATOM 1225 C C . GLU A 1 173 ? -3.721 10.839 -10.081 1.00 93.06 173 GLU A C 1
ATOM 1227 O O . GLU A 1 173 ? -4.763 10.315 -10.470 1.00 93.06 173 GLU A O 1
ATOM 1232 N N . GLY A 1 174 ? -2.723 10.119 -9.562 1.00 93.75 174 GLY A N 1
ATOM 1233 C CA . GLY A 1 174 ? -2.798 8.673 -9.357 1.00 93.75 174 GLY A CA 1
ATOM 1234 C C . GLY A 1 174 ? -3.934 8.269 -8.416 1.00 93.75 174 GLY A C 1
ATOM 1235 O O . GLY A 1 174 ? -4.749 7.423 -8.773 1.00 93.75 174 GLY A O 1
ATOM 1236 N N . LEU A 1 175 ? -4.058 8.931 -7.263 1.00 94.38 175 LEU A N 1
ATOM 1237 C CA . LEU A 1 175 ? -5.173 8.753 -6.325 1.00 94.38 175 LEU A CA 1
ATOM 1238 C C . LEU A 1 175 ? -6.527 9.034 -6.986 1.00 94.38 175 LEU A C 1
ATOM 1240 O O . LEU A 1 175 ? -7.474 8.270 -6.810 1.00 94.38 175 LEU A O 1
ATOM 1244 N N . ARG A 1 176 ? -6.612 10.092 -7.803 1.00 94.62 176 ARG A N 1
ATOM 1245 C CA . ARG A 1 176 ? -7.827 10.435 -8.553 1.00 94.62 176 ARG A CA 1
ATOM 1246 C C . ARG A 1 176 ? -8.201 9.359 -9.575 1.00 94.62 176 ARG A C 1
ATOM 1248 O O . ARG A 1 176 ? -9.378 9.049 -9.720 1.00 94.62 176 ARG A O 1
ATOM 1255 N N . LEU A 1 177 ? -7.225 8.803 -10.292 1.00 96.00 177 LEU A N 1
ATOM 1256 C CA . LEU A 1 177 ? -7.440 7.728 -11.267 1.00 96.00 177 LEU A CA 1
ATOM 1257 C C . LEU A 1 177 ? -7.816 6.400 -10.599 1.00 96.00 177 LEU A C 1
ATOM 1259 O O . LEU A 1 177 ? -8.624 5.651 -11.145 1.00 96.00 177 LEU A O 1
ATOM 1263 N N . LEU A 1 178 ? -7.268 6.132 -9.413 1.00 96.31 178 LEU A N 1
ATOM 1264 C CA . LEU A 1 178 ? -7.668 5.011 -8.562 1.00 96.31 178 LEU A CA 1
ATOM 1265 C C . LEU A 1 178 ? -9.043 5.226 -7.921 1.00 96.31 178 LEU A C 1
ATOM 1267 O O . LEU A 1 178 ? -9.652 4.251 -7.493 1.00 96.31 178 LEU A O 1
ATOM 1271 N N . ASP A 1 179 ? -9.510 6.477 -7.848 1.00 96.25 179 ASP A N 1
ATOM 1272 C CA . ASP A 1 179 ? -10.665 6.909 -7.058 1.00 96.25 179 ASP A CA 1
ATOM 1273 C C . ASP A 1 179 ? -10.550 6.389 -5.609 1.00 96.25 179 ASP A C 1
ATOM 1275 O O . ASP A 1 179 ? -11.412 5.701 -5.056 1.00 96.25 179 ASP A O 1
ATOM 1279 N N . VAL A 1 180 ? -9.381 6.701 -5.033 1.00 95.94 180 VAL A N 1
ATOM 1280 C CA . VAL A 1 180 ? -8.979 6.443 -3.648 1.00 95.94 180 VAL A CA 1
ATOM 1281 C C . VAL A 1 180 ? -8.679 7.795 -2.994 1.00 95.94 180 VAL A C 1
ATOM 1283 O O . VAL A 1 180 ? -7.793 8.512 -3.464 1.00 95.94 180 VAL A O 1
ATOM 1286 N N . PRO A 1 181 ? -9.384 8.181 -1.918 1.00 93.31 181 PRO A N 1
ATOM 1287 C CA . PRO A 1 181 ? -9.109 9.432 -1.225 1.00 93.31 181 PRO A CA 1
ATOM 1288 C C . PRO A 1 181 ? -7.827 9.343 -0.385 1.00 93.31 181 PRO A C 1
ATOM 1290 O O . PRO A 1 181 ? -7.443 8.274 0.090 1.00 93.31 181 PRO A O 1
ATOM 1293 N N . ALA A 1 182 ? -7.211 10.499 -0.149 1.00 91.94 182 ALA A N 1
ATOM 1294 C CA . ALA A 1 182 ? -6.226 10.710 0.906 1.00 91.94 182 ALA A CA 1
ATOM 1295 C C . ALA A 1 182 ? -6.764 11.735 1.916 1.00 91.94 182 ALA A C 1
ATOM 1297 O O . ALA A 1 182 ? -7.756 12.419 1.652 1.00 91.94 182 ALA A O 1
ATOM 1298 N N . TYR A 1 183 ? -6.131 11.827 3.085 1.00 88.69 183 TYR A N 1
ATOM 1299 C CA . TYR A 1 183 ? -6.716 12.520 4.240 1.00 88.69 183 TYR A CA 1
ATOM 1300 C C . TYR A 1 183 ? -5.798 13.574 4.861 1.00 88.69 183 TYR A C 1
ATOM 1302 O O . TYR A 1 183 ? -6.264 14.449 5.588 1.00 88.69 183 TYR A O 1
ATOM 1310 N N . LEU A 1 184 ? -4.494 13.495 4.591 1.00 92.06 184 LEU A N 1
ATOM 1311 C CA . LEU A 1 184 ? -3.483 14.335 5.227 1.00 92.06 184 LEU A CA 1
ATOM 1312 C C . LEU A 1 184 ? -2.896 15.335 4.223 1.00 92.06 184 LEU A C 1
ATOM 1314 O O . LEU A 1 184 ? -2.303 14.934 3.228 1.00 92.06 184 LEU A O 1
ATOM 1318 N N . PHE A 1 185 ? -3.024 16.632 4.498 1.00 90.69 185 PHE A N 1
ATOM 1319 C CA . PHE A 1 185 ? -2.406 17.709 3.715 1.00 90.69 185 PHE A CA 1
ATOM 1320 C C . PHE A 1 185 ? -1.220 18.271 4.498 1.00 90.69 185 PHE A C 1
ATOM 1322 O O . PHE A 1 185 ? -1.388 19.158 5.331 1.00 90.69 185 PHE A O 1
ATOM 1329 N N . LEU A 1 186 ? -0.038 17.690 4.285 1.00 88.62 186 LEU A N 1
ATOM 1330 C CA . LEU A 1 186 ? 1.153 17.957 5.108 1.00 88.62 186 LEU A CA 1
ATOM 1331 C C . LEU A 1 186 ? 2.324 18.554 4.320 1.00 88.62 186 LEU A C 1
ATOM 1333 O O . LEU A 1 186 ? 3.386 18.763 4.894 1.00 88.62 186 LEU A O 1
ATOM 1337 N N . GLU A 1 187 ? 2.146 18.786 3.015 1.00 85.12 187 GLU A N 1
ATOM 1338 C CA . GLU A 1 187 ? 3.206 19.248 2.104 1.00 85.12 187 GLU A CA 1
ATOM 1339 C C . GLU A 1 187 ? 4.483 18.383 2.168 1.00 85.12 187 GLU A C 1
ATOM 1341 O O . GLU A 1 187 ? 5.604 18.859 1.999 1.00 85.12 187 GLU A O 1
ATOM 1346 N N . MET A 1 188 ? 4.313 17.081 2.412 1.00 84.75 188 MET A N 1
ATOM 1347 C CA . MET A 1 188 ? 5.411 16.125 2.525 1.00 84.75 188 MET A CA 1
ATOM 1348 C C . MET A 1 188 ? 5.779 15.536 1.161 1.00 84.75 188 MET A C 1
ATOM 1350 O O . MET A 1 188 ? 4.906 15.219 0.354 1.00 84.75 188 MET A O 1
ATOM 1354 N N . ASN A 1 189 ? 7.083 15.347 0.948 1.00 82.69 189 ASN A N 1
ATOM 1355 C CA . ASN A 1 189 ? 7.639 14.538 -0.136 1.00 82.69 189 ASN A CA 1
ATOM 1356 C C . ASN A 1 189 ? 8.877 13.770 0.355 1.00 82.69 189 ASN A C 1
ATOM 1358 O O . ASN A 1 189 ? 9.999 14.027 -0.068 1.00 82.69 189 ASN A O 1
ATOM 1362 N N . ILE A 1 190 ? 8.678 12.930 1.372 1.00 82.19 190 ILE A N 1
ATOM 1363 C CA . ILE A 1 190 ? 9.763 12.156 1.996 1.00 82.19 190 ILE A CA 1
ATOM 1364 C C . ILE A 1 190 ? 9.847 10.759 1.379 1.00 82.19 190 ILE A C 1
ATOM 1366 O O . ILE A 1 190 ? 10.940 10.246 1.173 1.00 82.19 190 ILE A O 1
ATOM 1370 N N . GLY A 1 191 ? 8.695 10.154 1.080 1.00 84.62 191 GLY A N 1
ATOM 1371 C CA . GLY A 1 191 ? 8.620 8.768 0.634 1.00 84.62 191 GLY A CA 1
ATOM 1372 C C . GLY A 1 191 ? 8.916 7.774 1.759 1.00 84.62 191 GLY A C 1
ATOM 1373 O O . GLY A 1 191 ? 8.624 8.024 2.935 1.00 84.62 191 GLY A O 1
ATOM 1374 N N . GLU A 1 192 ? 9.497 6.632 1.382 1.00 90.19 192 GLU A N 1
ATOM 1375 C CA . GLU A 1 192 ? 9.946 5.559 2.281 1.00 90.19 192 GLU A CA 1
ATOM 1376 C C . GLU A 1 192 ? 8.850 4.938 3.167 1.00 90.19 192 GLU A C 1
ATOM 1378 O O . GLU A 1 192 ? 9.145 4.196 4.100 1.00 90.19 192 GLU A O 1
ATOM 1383 N N . GLY A 1 193 ? 7.570 5.195 2.898 1.00 93.06 193 GLY A N 1
ATOM 1384 C CA . GLY A 1 193 ? 6.464 4.693 3.712 1.00 93.06 193 GLY A CA 1
ATOM 1385 C C . GLY A 1 193 ? 6.128 5.568 4.920 1.00 93.06 193 GLY A C 1
ATOM 1386 O O . GLY A 1 193 ? 5.307 5.164 5.744 1.00 93.06 193 GLY A O 1
ATOM 1387 N N . VAL A 1 194 ? 6.714 6.765 5.050 1.00 94.06 194 VAL A N 1
ATOM 1388 C CA . VAL A 1 194 ? 6.428 7.675 6.176 1.00 94.06 194 VAL A CA 1
ATOM 1389 C C . VAL A 1 194 ? 4.974 8.153 6.147 1.00 94.06 194 VAL A C 1
ATOM 1391 O O . VAL A 1 194 ? 4.292 8.143 7.173 1.00 94.06 194 VAL A O 1
ATOM 1394 N N . GLY A 1 195 ? 4.462 8.532 4.979 1.00 94.12 195 GLY A N 1
ATOM 1395 C CA . GLY A 1 195 ? 3.056 8.875 4.805 1.00 94.12 195 GLY A CA 1
ATOM 1396 C C . GLY A 1 195 ? 2.149 7.677 5.054 1.00 94.12 195 GLY A C 1
ATOM 1397 O O . GLY A 1 195 ? 1.144 7.809 5.752 1.00 94.12 195 GLY A O 1
ATOM 1398 N N . ALA A 1 196 ? 2.531 6.482 4.597 1.00 95.94 196 ALA A N 1
ATOM 1399 C CA . ALA A 1 196 ? 1.786 5.266 4.917 1.00 95.94 196 ALA A CA 1
ATOM 1400 C C . ALA A 1 196 ? 1.735 4.986 6.432 1.00 95.94 196 ALA A C 1
ATOM 1402 O O . ALA A 1 196 ? 0.673 4.626 6.940 1.00 95.94 196 ALA A O 1
ATOM 1403 N N . ALA A 1 197 ? 2.821 5.227 7.177 1.00 96.06 197 ALA A N 1
ATOM 1404 C CA . ALA A 1 197 ? 2.830 5.138 8.640 1.00 96.06 197 ALA A CA 1
ATOM 1405 C C . ALA A 1 197 ? 1.803 6.089 9.282 1.00 96.06 197 ALA A C 1
ATOM 1407 O O . ALA A 1 197 ? 1.051 5.685 10.169 1.00 96.06 197 ALA A O 1
ATOM 1408 N N . LEU A 1 198 ? 1.706 7.328 8.793 1.00 95.12 198 LEU A N 1
ATOM 1409 C CA . LEU A 1 198 ? 0.690 8.286 9.245 1.00 95.12 198 LEU A CA 1
ATOM 1410 C C . LEU A 1 198 ? -0.735 7.843 8.873 1.00 95.12 198 LEU A C 1
ATOM 1412 O O . LEU A 1 198 ? -1.660 7.966 9.676 1.00 95.12 198 LEU A O 1
ATOM 1416 N N . GLY A 1 199 ? -0.922 7.282 7.675 1.00 95.19 199 GLY A N 1
ATOM 1417 C CA . GLY A 1 199 ? -2.201 6.706 7.254 1.00 95.19 199 GLY A CA 1
ATOM 1418 C C . GLY A 1 199 ? -2.646 5.550 8.157 1.00 95.19 199 GLY A C 1
ATOM 1419 O O . GLY A 1 199 ? -3.821 5.457 8.517 1.00 95.19 199 GLY A O 1
ATOM 1420 N N . LEU A 1 200 ? -1.707 4.717 8.616 1.00 95.88 200 LEU A N 1
ATOM 1421 C CA . LEU A 1 200 ? -1.978 3.666 9.600 1.00 95.88 200 LEU A CA 1
ATOM 1422 C C . LEU A 1 200 ? -2.438 4.239 10.953 1.00 95.88 200 LEU A C 1
ATOM 1424 O O . LEU A 1 200 ? -3.292 3.626 11.595 1.00 95.88 200 LEU A O 1
ATOM 1428 N N . SER A 1 201 ? -1.965 5.425 11.361 1.00 94.31 201 SER A N 1
ATOM 1429 C CA . SER A 1 201 ? -2.474 6.105 12.566 1.00 94.31 201 SER A CA 1
ATOM 1430 C C . SER A 1 201 ? -3.963 6.442 12.443 1.00 94.31 201 SER A C 1
ATOM 1432 O O . SER A 1 201 ? -4.726 6.245 13.389 1.00 94.31 201 SER A O 1
ATOM 1434 N N . LEU A 1 202 ? -4.405 6.913 11.271 1.00 93.12 202 LEU A N 1
ATOM 1435 C CA . LEU A 1 202 ? -5.821 7.210 11.019 1.00 93.12 202 LEU A CA 1
ATOM 1436 C C . LEU A 1 202 ? -6.681 5.942 11.049 1.00 93.12 202 LEU A C 1
ATOM 1438 O O . LEU A 1 202 ? -7.799 5.953 11.573 1.00 93.12 202 LEU A O 1
ATOM 1442 N N . LEU A 1 203 ? -6.148 4.832 10.537 1.00 91.50 203 LEU A N 1
ATOM 1443 C CA . LEU A 1 203 ? -6.827 3.543 10.600 1.00 91.50 203 LEU A CA 1
ATOM 1444 C C . LEU A 1 203 ? -6.968 3.051 12.049 1.00 91.50 203 LEU A C 1
ATOM 1446 O O . LEU A 1 203 ? -8.044 2.603 12.442 1.00 91.50 203 LEU A O 1
ATOM 1450 N N . GLN A 1 204 ? -5.925 3.193 12.872 1.00 90.06 204 GLN A N 1
ATOM 1451 C CA . GLN A 1 204 ? -5.992 2.885 14.305 1.00 90.06 204 GLN A CA 1
ATOM 1452 C C . GLN A 1 204 ? -7.000 3.772 15.040 1.00 90.06 204 GLN A C 1
ATOM 1454 O O . GLN A 1 204 ? -7.802 3.259 15.817 1.00 90.06 204 GLN A O 1
ATOM 1459 N N . ALA A 1 205 ? -7.020 5.077 14.762 1.00 91.19 205 ALA A N 1
ATOM 1460 C CA . ALA A 1 205 ? -8.006 5.990 15.337 1.00 91.19 205 ALA A CA 1
ATOM 1461 C C . ALA A 1 205 ? -9.444 5.585 14.962 1.00 91.19 205 ALA A C 1
ATOM 1463 O O . ALA A 1 205 ? -10.336 5.598 15.810 1.00 91.19 205 ALA A O 1
ATOM 1464 N N . SER A 1 206 ? -9.659 5.146 13.719 1.00 88.50 206 SER A N 1
ATOM 1465 C CA . SER A 1 206 ? -10.957 4.638 13.255 1.00 88.50 206 SER A CA 1
ATOM 1466 C C . SER A 1 206 ? -11.363 3.356 13.989 1.00 88.50 206 SER A C 1
ATOM 1468 O O . SER A 1 206 ? -12.519 3.204 14.379 1.00 88.50 206 SER A O 1
ATOM 1470 N N . LEU A 1 207 ? -10.415 2.450 14.245 1.00 86.56 207 LEU A N 1
ATOM 1471 C CA . LEU A 1 207 ? -10.661 1.253 15.051 1.00 86.56 207 LEU A CA 1
ATOM 1472 C C . LEU A 1 207 ? -10.967 1.597 16.512 1.00 86.56 207 LEU A C 1
ATOM 1474 O O . LEU A 1 207 ? -11.867 0.994 17.085 1.00 86.56 207 LEU A O 1
ATOM 1478 N N . HIS A 1 208 ? -10.275 2.565 17.114 1.00 86.25 208 HIS A N 1
ATOM 1479 C CA . HIS A 1 208 ? -10.608 3.054 18.456 1.00 86.25 208 HIS A CA 1
ATOM 1480 C C . HIS A 1 208 ? -12.022 3.626 18.507 1.00 86.25 208 HIS A C 1
ATOM 1482 O O . HIS A 1 208 ? -12.784 3.300 19.411 1.00 86.25 208 HIS A O 1
ATOM 1488 N N . MET A 1 209 ? -12.411 4.410 17.499 1.00 86.00 209 MET A N 1
ATOM 1489 C CA . MET A 1 209 ? -13.775 4.914 17.382 1.00 86.00 209 MET A CA 1
ATOM 1490 C C . MET A 1 209 ? -14.785 3.755 17.400 1.00 86.00 209 MET A C 1
ATOM 1492 O O . MET A 1 209 ? -15.718 3.781 18.193 1.00 86.00 209 MET A O 1
ATOM 1496 N N . LEU A 1 210 ? -14.560 2.716 16.586 1.00 81.94 210 LEU A N 1
ATOM 1497 C CA . LEU A 1 210 ? -15.435 1.541 16.492 1.00 81.94 210 LEU A CA 1
ATOM 1498 C C . LEU A 1 210 ? -15.476 0.682 17.763 1.00 81.94 210 LEU A C 1
ATOM 1500 O O . LEU A 1 210 ? -16.525 0.130 18.073 1.00 81.94 210 LEU A O 1
ATOM 1504 N N . ASN A 1 211 ? -14.352 0.531 18.465 1.00 80.81 211 ASN A N 1
ATOM 1505 C CA . ASN A 1 211 ? -14.240 -0.385 19.604 1.00 80.81 211 ASN A CA 1
ATOM 1506 C C . ASN A 1 211 ? -14.570 0.269 20.955 1.00 80.81 211 ASN A C 1
ATOM 1508 O O . ASN A 1 211 ? -15.026 -0.428 21.862 1.00 80.81 211 ASN A O 1
ATOM 1512 N N . ASP A 1 212 ? -14.307 1.571 21.105 1.00 82.19 212 ASP A N 1
ATOM 1513 C CA . ASP A 1 212 ? -14.276 2.227 22.417 1.00 82.19 212 ASP A CA 1
ATOM 1514 C C . ASP A 1 212 ? -15.406 3.251 22.608 1.00 82.19 212 ASP A C 1
ATOM 1516 O O . ASP A 1 212 ? -15.728 3.609 23.747 1.00 82.19 212 ASP A O 1
ATOM 1520 N N . MET A 1 213 ? -16.030 3.739 21.525 1.00 80.81 213 MET A N 1
ATOM 1521 C CA . MET A 1 213 ? -17.193 4.618 21.648 1.00 80.81 213 MET A CA 1
ATOM 1522 C C . MET A 1 213 ? -18.448 3.826 22.002 1.00 80.81 213 MET A C 1
ATOM 1524 O O . MET A 1 213 ? -18.829 2.893 21.306 1.00 80.81 213 MET A O 1
ATOM 1528 N N . LYS A 1 214 ? -19.145 4.283 23.042 1.00 73.38 214 LYS A N 1
ATOM 1529 C CA . LYS A 1 214 ? -20.417 3.704 23.480 1.00 73.38 214 LYS A CA 1
ATOM 1530 C C . LYS A 1 214 ? -21.595 4.157 22.629 1.00 73.38 214 LYS A C 1
ATOM 1532 O O . LYS A 1 214 ? -21.614 5.280 22.111 1.00 73.38 214 LYS A O 1
ATOM 1537 N N . THR A 1 215 ? -22.618 3.313 22.566 1.00 74.31 215 THR A N 1
ATOM 1538 C CA . THR A 1 215 ? -23.942 3.688 22.051 1.00 74.31 215 THR A CA 1
ATOM 1539 C C . THR A 1 215 ? -24.680 4.628 23.011 1.00 74.31 215 THR A C 1
ATOM 1541 O O . THR A 1 215 ? -24.380 4.697 24.206 1.00 74.31 215 THR A O 1
ATOM 1544 N N . PHE A 1 216 ? -25.680 5.364 22.507 1.00 75.25 216 PHE A N 1
ATOM 1545 C CA . PHE A 1 216 ? -26.550 6.189 23.362 1.00 75.25 216 PHE A CA 1
ATOM 1546 C C . PHE A 1 216 ? -27.325 5.336 24.378 1.00 75.25 216 PHE A C 1
ATOM 1548 O O . PHE A 1 216 ? -27.504 5.763 25.520 1.00 75.25 216 PHE A O 1
ATOM 1555 N N . GLY A 1 217 ? -27.729 4.117 23.993 1.00 72.62 217 GLY A N 1
ATOM 1556 C CA . GLY A 1 217 ? -28.369 3.153 24.887 1.00 72.62 217 GLY A CA 1
ATOM 1557 C C . GLY A 1 217 ? -27.458 2.715 26.039 1.00 72.62 217 GLY A C 1
ATOM 1558 O O . GLY A 1 217 ? -27.894 2.715 27.190 1.00 72.62 217 GLY A O 1
ATOM 1559 N N . GLU A 1 218 ? -26.184 2.413 25.764 1.00 75.69 218 GLU A N 1
ATOM 1560 C CA . GLU A 1 218 ? -25.176 2.092 26.792 1.00 75.69 218 GLU A CA 1
ATOM 1561 C C . GLU A 1 218 ? -24.841 3.274 27.701 1.00 75.69 218 GLU A C 1
ATOM 1563 O O . GLU A 1 218 ? -24.635 3.102 28.903 1.00 75.69 218 GLU A O 1
ATOM 1568 N N . ALA A 1 219 ? -24.756 4.475 27.130 1.00 80.62 219 ALA A N 1
ATOM 1569 C CA . ALA A 1 219 ? -24.462 5.695 27.870 1.00 80.62 219 ALA A CA 1
ATOM 1570 C C . ALA A 1 219 ? -25.684 6.253 28.625 1.00 80.62 219 ALA A C 1
ATOM 1572 O O . ALA A 1 219 ? -25.526 7.191 29.404 1.00 80.62 219 ALA A O 1
ATOM 1573 N N . GLN A 1 220 ? -26.877 5.675 28.424 1.00 79.31 220 GLN A N 1
ATOM 1574 C CA . GLN A 1 220 ? -28.141 6.089 29.048 1.00 79.31 220 GLN A CA 1
ATOM 1575 C C . GLN A 1 220 ? -28.461 7.579 28.850 1.00 79.31 220 GLN A C 1
ATOM 1577 O O . GLN A 1 220 ? -29.012 8.240 29.730 1.00 79.31 220 GLN A O 1
ATOM 1582 N N . VAL A 1 221 ? -28.115 8.116 27.682 1.00 78.44 221 VAL A N 1
ATOM 1583 C CA . VAL A 1 221 ? -28.390 9.506 27.303 1.00 78.44 221 VAL A CA 1
ATOM 1584 C C . VAL A 1 221 ? -29.613 9.578 26.392 1.00 78.44 221 VAL A C 1
ATOM 1586 O O . VAL A 1 221 ? -29.859 8.671 25.595 1.00 78.44 221 VAL A O 1
ATOM 1589 N N . HIS A 1 222 ? -30.388 10.660 26.510 1.00 71.88 222 HIS A N 1
ATOM 1590 C CA . HIS A 1 222 ? -31.539 10.890 25.638 1.00 71.88 222 HIS A CA 1
ATOM 1591 C C . HIS A 1 222 ? -31.088 10.953 24.175 1.00 71.88 222 HIS A C 1
ATOM 1593 O O . HIS A 1 222 ? -30.180 11.708 23.822 1.00 71.88 222 HIS A O 1
ATOM 1599 N N . VAL A 1 223 ? -31.734 10.149 23.331 1.00 70.62 223 VAL A N 1
ATOM 1600 C CA . VAL A 1 223 ? -31.619 10.274 21.878 1.00 70.62 223 VAL A CA 1
ATOM 1601 C C . VAL A 1 223 ? -32.299 11.566 21.444 1.00 70.62 223 VAL A C 1
ATOM 1603 O O . VAL A 1 223 ? -33.324 11.950 22.006 1.00 70.62 223 VAL A O 1
ATOM 1606 N N . ALA A 1 224 ? -31.694 12.256 20.481 1.00 68.12 224 ALA A N 1
ATOM 1607 C CA . ALA A 1 224 ? -32.246 13.501 19.971 1.00 68.12 224 ALA A CA 1
ATOM 1608 C C . ALA A 1 224 ? -33.636 13.241 19.362 1.00 68.12 224 ALA A C 1
ATOM 1610 O O . ALA A 1 224 ? -33.786 12.368 18.506 1.00 68.12 224 ALA A O 1
ATOM 1611 N N . GLU A 1 225 ? -34.644 13.986 19.817 1.00 70.62 225 GLU A N 1
ATOM 1612 C CA . GLU A 1 225 ? -36.009 13.936 19.271 1.00 70.62 225 GLU A CA 1
ATOM 1613 C C . GLU A 1 225 ? -36.164 14.857 18.046 1.00 70.62 225 GLU A C 1
ATOM 1615 O O . GLU A 1 225 ? -37.125 14.733 17.287 1.00 70.62 225 GLU A O 1
ATOM 1620 N N . ASP A 1 226 ? -35.187 15.740 17.815 1.00 77.19 226 ASP A N 1
ATOM 1621 C CA . ASP A 1 226 ? -35.100 16.657 16.684 1.00 77.19 226 ASP A CA 1
ATOM 1622 C C . ASP A 1 226 ? -33.660 16.790 16.123 1.00 77.19 226 ASP A C 1
ATOM 1624 O O . ASP A 1 226 ? -32.673 16.321 16.693 1.00 77.19 226 ASP A O 1
ATOM 1628 N N . GLY A 1 227 ? -33.532 17.379 14.928 1.00 68.50 227 GLY A N 1
ATOM 1629 C CA . GLY A 1 227 ? -32.245 17.616 14.260 1.00 68.50 227 GLY A CA 1
ATOM 1630 C C . GLY A 1 227 ? -31.665 16.427 13.465 1.00 68.50 227 GLY A C 1
ATOM 1631 O O . GLY A 1 227 ? -32.316 15.397 13.302 1.00 68.50 227 GLY A O 1
ATOM 1632 N N . PRO A 1 228 ? -30.427 16.549 12.934 1.00 58.41 228 PRO A N 1
ATOM 1633 C CA . PRO A 1 228 ? -29.847 15.586 11.982 1.00 58.41 228 PRO A CA 1
ATOM 1634 C C . PRO A 1 228 ? -29.612 14.170 12.530 1.00 58.41 228 PRO A C 1
ATOM 1636 O O . PRO A 1 228 ? -29.339 13.257 11.757 1.00 58.41 228 PRO A O 1
ATOM 1639 N N . GLY A 1 229 ? -29.655 13.996 13.854 1.00 59.56 229 GLY A N 1
ATOM 1640 C CA . GLY A 1 229 ? -29.517 12.700 14.526 1.00 59.56 229 GLY A CA 1
ATOM 1641 C C . GLY A 1 229 ? -30.845 12.065 14.945 1.00 59.56 229 GLY A C 1
ATOM 1642 O O . GLY A 1 229 ? -30.832 10.933 15.428 1.00 59.56 229 GLY A O 1
ATOM 1643 N N . ALA A 1 230 ? -31.973 12.765 14.775 1.00 67.56 230 ALA A N 1
ATOM 1644 C CA . ALA A 1 230 ? -33.283 12.241 15.137 1.00 67.56 230 ALA A CA 1
ATOM 1645 C C . ALA A 1 230 ? -33.638 11.024 14.276 1.00 67.56 230 ALA A C 1
ATOM 1647 O O . ALA A 1 230 ? -33.393 11.015 13.071 1.00 67.56 230 ALA A O 1
ATOM 1648 N N . LEU A 1 231 ? -34.218 9.995 14.903 1.00 64.25 231 LEU A N 1
ATOM 1649 C CA . LEU A 1 231 ? -34.633 8.725 14.278 1.00 64.25 231 LEU A CA 1
ATOM 1650 C C . LEU A 1 231 ? -33.496 7.838 13.729 1.00 64.25 231 LEU A C 1
ATOM 1652 O O . LEU A 1 231 ? -33.770 6.741 13.249 1.00 64.25 231 LEU A O 1
ATOM 1656 N N . VAL A 1 232 ? -32.231 8.266 13.815 1.00 65.81 232 VAL A N 1
ATOM 1657 C CA . VAL A 1 232 ? -31.063 7.472 13.383 1.00 65.81 232 VAL A CA 1
ATOM 1658 C C . VAL A 1 232 ? -30.583 6.534 14.495 1.00 65.81 232 VAL A C 1
ATOM 1660 O O . VAL A 1 232 ? -29.986 5.495 14.221 1.00 65.81 232 VAL A O 1
ATOM 1663 N N . GLN A 1 233 ? -30.857 6.875 15.757 1.00 60.69 233 GLN A N 1
ATOM 1664 C CA . GLN A 1 233 ? -30.487 6.069 16.919 1.00 60.69 233 GLN A CA 1
ATOM 1665 C C . GLN A 1 233 ? -31.640 5.933 17.899 1.00 60.69 233 GLN A C 1
ATOM 1667 O O . GLN A 1 233 ? -32.422 6.861 18.097 1.00 60.69 233 GLN A O 1
ATOM 1672 N N . THR A 1 234 ? -31.723 4.768 18.536 1.00 63.25 234 THR A N 1
ATOM 1673 C CA . THR A 1 234 ? -32.719 4.471 19.564 1.00 63.25 234 THR A CA 1
ATOM 1674 C C . THR A 1 234 ? -32.017 4.078 20.858 1.00 63.25 234 THR A C 1
ATOM 1676 O O . THR A 1 234 ? -30.916 3.527 20.852 1.00 63.25 234 THR A O 1
ATOM 1679 N N . SER A 1 235 ? -32.662 4.351 21.991 1.00 65.12 235 SER A N 1
ATOM 1680 C CA . SER A 1 235 ? -32.204 3.924 23.324 1.00 65.12 235 SER A CA 1
ATOM 1681 C C . SER A 1 235 ? -32.218 2.397 23.512 1.00 65.12 235 SER A C 1
ATOM 1683 O O . SER A 1 235 ? -31.689 1.874 24.501 1.00 65.12 235 SER A O 1
ATOM 1685 N N . GLU A 1 236 ? -32.837 1.691 22.566 1.00 64.38 236 GLU A N 1
ATOM 1686 C CA . GLU A 1 236 ? -32.948 0.237 22.505 1.00 64.38 236 GLU A CA 1
ATOM 1687 C C . GLU A 1 236 ? -31.702 -0.431 21.911 1.00 64.38 236 GLU A C 1
ATOM 1689 O O . GLU A 1 236 ? -31.462 -1.602 22.195 1.00 64.38 236 GLU A O 1
ATOM 1694 N N . VAL A 1 237 ? -30.883 0.296 21.139 1.00 62.38 237 VAL A N 1
ATOM 1695 C CA . VAL A 1 237 ? -29.624 -0.241 20.608 1.00 62.38 237 VAL A CA 1
ATOM 1696 C C . VAL A 1 237 ? -28.569 -0.248 21.711 1.00 62.38 237 VAL A C 1
ATOM 1698 O O . VAL A 1 237 ? -28.198 0.801 22.243 1.00 62.38 237 VAL A O 1
ATOM 1701 N N . ARG A 1 238 ? -28.126 -1.454 22.068 1.00 57.12 238 ARG A N 1
ATOM 1702 C CA . ARG A 1 238 ? -27.147 -1.762 23.114 1.00 57.12 238 ARG A CA 1
ATOM 1703 C C . ARG A 1 238 ? -26.316 -2.957 22.645 1.00 57.12 238 ARG A C 1
ATOM 1705 O O . ARG A 1 238 ? -26.915 -3.896 22.116 1.00 57.12 238 ARG A O 1
ATOM 1712 N N . ASP A 1 239 ? -25.004 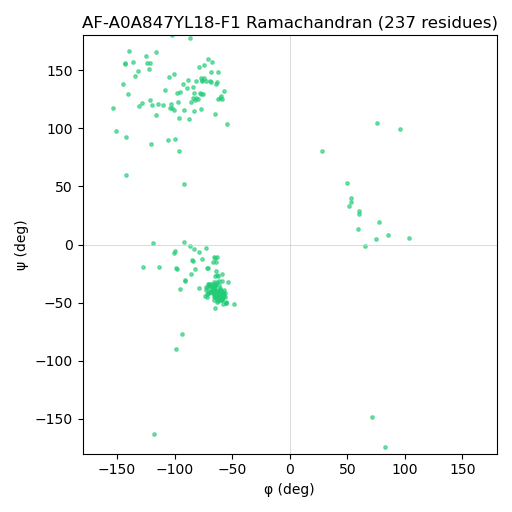-2.928 22.858 1.00 58.34 239 ASP A N 1
ATOM 1713 C CA . ASP A 1 239 ? -24.126 -4.095 22.662 1.00 58.34 239 ASP A CA 1
ATOM 1714 C C . ASP A 1 239 ? -24.034 -5.006 23.900 1.00 58.34 239 ASP A C 1
ATOM 1716 O O . ASP A 1 239 ? -24.140 -4.506 25.048 1.00 58.34 239 ASP A O 1
#

Sequence (239 aa):
MAGITGQARLRALQPQIILVNGNRRSPGLLDIFAGHVGAGIEEFNIPCEAVADPAELRYILHRGIAVGKAAAAAGARAVGLGATGEIDSATASMIIEWSRSGAEEPVDLLAKIGNVELAALTGLVLGLAAGGAAVVLDGLATSLAALIAVRLAPLSREYLIGSHFPTESGHAEGLRLLDVPAYLFLEMNIGEGVGAALGLSLLQASLHMLNDMKTFGEAQVHVAEDGPGALVQTSEVRD